Protein AF-X1MFZ1-F1 (afdb_monomer_lite)

pLDDT: mean 83.68, std 13.9, range [37.44, 98.0]

Secondary structure (DSSP, 8-state):
-HHHHHHHHHHHHHHS--SEEEE-SSS----TT-SBPPHHHHHHHS-SB-S-GGGGG---SHHHHHHHHHTT--HHHHHHHHHHHHHTT-TTTTGGG--SHHHHHHHHHH-HHHHHHHHHHHHHHHHHHHHHHHHHHHH-TT-EEEEEEE-TTTGGGGT--HHHHHTT-SEEEEE---TTSSS-SS-HHHHHHHHT--

Organism: NCBI:txid412755

Radius of gyration: 18.79 Å; chains: 1; bounding box: 54×30×44 Å

Sequence (198 aa):
VRDLYSGMVEDLLRNYDLDGIFLGLLDHCVQFGFRTLTDEMVELAKKKELDHPEMGLTCFCQHCVQLAKKKGIDIEIIKKGLQRAISQRLIPEKVEKLTTAGDAMQFLLRVSEYFQWLTFKAQCCSDVHHEIYELAKSIKPDIQVALDIHGPDDSWKFGSDFHSLSQFSDWVKPMFYSGTYPAPPSSPEEVYEETKKS

Structure (mmCIF, N/CA/C/O backbone):
data_AF-X1MFZ1-F1
#
_entry.id   AF-X1MFZ1-F1
#
loop_
_atom_site.group_PDB
_atom_site.id
_atom_site.type_symbol
_atom_site.label_atom_id
_atom_site.label_alt_id
_atom_site.label_comp_id
_atom_site.label_asym_id
_atom_site.label_entity_id
_atom_site.label_seq_id
_atom_site.pdbx_PDB_ins_code
_atom_site.Cartn_x
_atom_site.Cartn_y
_atom_site.Cartn_z
_atom_site.occupancy
_atom_site.B_iso_or_equiv
_atom_site.auth_seq_id
_atom_site.auth_comp_id
_atom_site.auth_asym_id
_atom_site.auth_atom_id
_atom_site.pdbx_PDB_model_num
ATOM 1 N N . VAL A 1 1 ? -2.483 13.685 6.723 1.00 71.31 1 VAL A N 1
ATOM 2 C CA . VAL A 1 1 ? -3.306 12.544 6.244 1.00 71.31 1 VAL A CA 1
ATOM 3 C C . VAL A 1 1 ? -3.458 11.499 7.336 1.00 71.31 1 VAL A C 1
ATOM 5 O O . VAL A 1 1 ? -4.580 11.257 7.733 1.00 71.31 1 VAL A O 1
ATOM 8 N N . ARG A 1 2 ? -2.372 10.946 7.887 1.00 77.81 2 ARG A N 1
ATOM 9 C CA . ARG A 1 2 ? -2.440 10.012 9.024 1.00 77.81 2 ARG A CA 1
ATOM 10 C C . ARG A 1 2 ? -3.207 10.573 10.231 1.00 77.81 2 ARG A C 1
ATOM 12 O O . ARG A 1 2 ? -4.204 9.989 10.621 1.00 77.81 2 ARG A O 1
ATOM 19 N N . ASP A 1 3 ? -2.850 11.775 10.688 1.00 86.31 3 ASP A N 1
ATOM 20 C CA . ASP A 1 3 ? -3.566 12.443 11.791 1.00 86.31 3 ASP A CA 1
ATOM 21 C C . ASP A 1 3 ? -5.039 12.737 11.471 1.00 86.31 3 ASP A C 1
ATOM 23 O O . ASP A 1 3 ? -5.869 12.775 12.371 1.00 86.31 3 ASP A O 1
ATOM 27 N N . LEU A 1 4 ? -5.376 12.916 10.186 1.00 87.25 4 LEU A N 1
ATOM 28 C CA . LEU A 1 4 ? -6.763 13.089 9.755 1.00 87.25 4 LEU A CA 1
ATOM 29 C C . LEU A 1 4 ? -7.543 11.783 9.948 1.00 87.25 4 LEU A C 1
ATOM 31 O O . LEU A 1 4 ? -8.598 11.812 10.565 1.00 87.25 4 LEU A O 1
ATOM 35 N N . TYR A 1 5 ? -7.014 10.651 9.473 1.00 88.44 5 TYR A N 1
ATOM 36 C CA . TYR A 1 5 ? -7.656 9.347 9.665 1.00 88.44 5 TYR A CA 1
ATOM 37 C C . TYR A 1 5 ? -7.787 8.992 11.146 1.00 88.44 5 TYR A C 1
ATOM 39 O O . TYR A 1 5 ? -8.875 8.640 11.589 1.00 88.44 5 TYR A O 1
ATOM 47 N N . SER A 1 6 ? -6.710 9.136 11.922 1.00 91.94 6 SER A N 1
ATOM 48 C CA . SER A 1 6 ? -6.738 8.846 13.357 1.00 91.94 6 SER A CA 1
ATOM 49 C C . SER A 1 6 ? -7.705 9.764 14.106 1.00 91.94 6 SER A C 1
ATOM 51 O O . SER A 1 6 ? -8.501 9.274 14.897 1.00 91.94 6 SER A O 1
ATOM 53 N N . GLY A 1 7 ? -7.700 11.069 13.815 1.00 95.19 7 GLY A N 1
ATOM 54 C CA . GLY A 1 7 ? -8.625 12.021 14.431 1.00 95.19 7 GLY A CA 1
ATOM 55 C C . GLY A 1 7 ? -10.088 11.759 14.068 1.00 95.19 7 GLY A C 1
ATOM 56 O O . GLY A 1 7 ? -10.946 11.827 14.939 1.00 95.19 7 GLY A O 1
ATOM 57 N N . MET A 1 8 ? -10.378 11.404 12.810 1.00 94.38 8 MET A N 1
ATOM 58 C CA . MET A 1 8 ? -11.729 11.020 12.382 1.00 94.38 8 MET A CA 1
ATOM 59 C C . MET A 1 8 ? -12.209 9.751 13.087 1.00 94.38 8 MET A C 1
ATOM 61 O O . MET A 1 8 ? -13.334 9.712 13.572 1.00 94.38 8 MET A O 1
ATOM 65 N N . VAL A 1 9 ? -11.366 8.718 13.155 1.00 95.38 9 VAL A N 1
ATOM 66 C CA . VAL A 1 9 ? -11.701 7.464 13.845 1.00 95.38 9 VAL A CA 1
ATOM 67 C C . VAL A 1 9 ? -11.924 7.716 15.332 1.00 95.38 9 VAL A C 1
ATOM 69 O O . VAL A 1 9 ? -12.909 7.240 15.888 1.00 95.38 9 VAL A O 1
ATOM 72 N N . GLU A 1 10 ? -11.058 8.500 15.973 1.00 96.88 10 GLU A N 1
ATOM 73 C CA . GLU A 1 10 ? -11.219 8.853 17.381 1.00 96.88 10 GLU A CA 1
ATOM 74 C C . GLU A 1 10 ? -12.524 9.616 17.639 1.00 96.88 10 GLU A C 1
ATOM 76 O O . GLU A 1 10 ? -13.265 9.257 18.554 1.00 96.88 10 GLU A O 1
ATOM 81 N N . ASP A 1 11 ? -12.831 10.628 16.827 1.00 97.31 11 ASP A N 1
ATOM 82 C CA . ASP A 1 11 ? -14.062 11.409 16.957 1.00 97.31 11 ASP A CA 1
ATOM 83 C C . ASP A 1 11 ? -15.313 10.535 16.790 1.00 97.31 11 ASP A C 1
ATOM 85 O O . ASP A 1 11 ? -16.206 10.559 17.640 1.00 97.31 11 ASP A O 1
ATOM 89 N N . LEU A 1 12 ? -15.343 9.697 15.747 1.00 96.69 12 LEU A N 1
ATOM 90 C CA . LEU A 1 12 ? -16.457 8.786 15.480 1.00 96.69 12 LEU A CA 1
ATOM 91 C C . LEU A 1 12 ? -16.690 7.820 16.645 1.00 96.69 12 LEU A C 1
ATOM 93 O O . LEU A 1 12 ? -17.819 7.670 17.105 1.00 96.69 12 LEU A O 1
ATOM 97 N N . LEU A 1 13 ? -15.630 7.192 17.154 1.00 97.12 13 LEU A N 1
ATOM 98 C CA . LEU A 1 13 ? -15.748 6.171 18.197 1.00 97.12 13 LEU A CA 1
ATOM 99 C C . LEU A 1 13 ? -16.061 6.736 19.583 1.00 97.12 13 LEU A C 1
ATOM 101 O O . LEU A 1 13 ? -16.620 6.022 20.415 1.00 97.12 13 LEU A O 1
ATOM 105 N N . ARG A 1 14 ? -15.691 7.989 19.863 1.00 97.06 14 ARG A N 1
ATOM 106 C CA . ARG A 1 14 ? -15.967 8.627 21.160 1.00 97.06 14 ARG A CA 1
ATOM 107 C C . ARG A 1 14 ? -17.340 9.277 21.230 1.00 97.06 14 ARG A C 1
ATOM 109 O O . ARG A 1 14 ? -17.905 9.348 22.318 1.00 97.06 14 ARG A O 1
ATOM 116 N N . ASN A 1 15 ? -17.843 9.776 20.103 1.00 97.88 15 ASN A N 1
ATOM 117 C CA . ASN A 1 15 ? -19.037 10.620 20.081 1.00 97.88 15 ASN A CA 1
ATOM 118 C C . ASN A 1 15 ? -20.279 9.927 19.507 1.00 97.88 15 ASN A C 1
ATOM 120 O O . ASN A 1 15 ? -21.379 10.458 19.658 1.00 97.88 15 ASN A O 1
ATOM 124 N N . TYR A 1 16 ? -20.133 8.753 18.888 1.00 97.50 16 TYR A N 1
ATOM 125 C CA . TYR A 1 16 ? -21.239 8.013 18.283 1.00 97.50 16 TYR A CA 1
ATOM 126 C C . TYR A 1 16 ? -21.262 6.561 18.762 1.00 97.50 16 TYR A C 1
ATOM 128 O O . TYR A 1 16 ? -20.223 5.936 18.973 1.00 97.50 16 TYR A O 1
ATOM 136 N N . ASP A 1 17 ? -22.467 6.009 18.912 1.00 96.31 17 ASP A N 1
ATOM 137 C CA . ASP A 1 17 ? -22.642 4.594 19.226 1.00 96.31 17 ASP A CA 1
ATOM 138 C C . ASP A 1 17 ? -22.632 3.773 17.934 1.00 96.31 17 ASP A C 1
ATOM 140 O O . ASP A 1 17 ? -23.621 3.709 17.205 1.00 96.31 17 ASP A O 1
ATOM 144 N N . LEU A 1 18 ? -21.460 3.226 17.616 1.00 96.50 18 LEU A N 1
ATOM 145 C CA . LEU A 1 18 ? -21.208 2.419 16.427 1.00 96.50 18 LEU A CA 1
ATOM 146 C C . LEU A 1 18 ? -20.841 0.989 16.828 1.00 96.50 18 LEU A C 1
ATOM 148 O O . LEU A 1 18 ? -20.120 0.783 17.811 1.00 96.50 18 LEU A O 1
ATOM 152 N N . ASP A 1 19 ? -21.269 0.019 16.023 1.00 96.44 19 ASP A N 1
ATOM 153 C CA . ASP A 1 19 ? -20.855 -1.386 16.143 1.00 96.44 19 ASP A CA 1
ATOM 154 C C . ASP A 1 19 ? -19.516 -1.659 15.443 1.00 96.44 19 ASP A C 1
ATOM 156 O O . ASP A 1 19 ? -18.794 -2.596 15.792 1.00 96.44 19 ASP A O 1
ATOM 160 N N . GLY A 1 20 ? -19.153 -0.824 14.467 1.00 95.62 20 GLY A N 1
ATOM 161 C CA . GLY A 1 20 ? -17.910 -0.977 13.733 1.00 95.62 20 GLY A CA 1
ATOM 162 C C . GLY A 1 20 ? -17.508 0.220 12.883 1.00 95.62 20 GLY A C 1
ATOM 163 O O . GLY A 1 20 ? -18.308 1.114 12.608 1.00 95.62 20 GLY A O 1
ATOM 164 N N . ILE A 1 21 ? -16.256 0.195 12.436 1.00 95.19 21 ILE A N 1
ATOM 165 C CA . ILE A 1 21 ? -15.714 1.061 11.391 1.00 95.19 21 ILE A CA 1
ATOM 166 C C . ILE A 1 21 ? -15.377 0.220 10.161 1.00 95.19 21 ILE A C 1
ATOM 168 O O . ILE A 1 21 ? -14.793 -0.858 10.266 1.00 95.19 21 ILE A O 1
ATOM 172 N N . PHE A 1 22 ? -15.742 0.732 8.988 1.00 93.62 22 PHE A N 1
ATOM 173 C CA . PHE A 1 22 ? -15.406 0.133 7.702 1.00 93.62 22 PHE A CA 1
ATOM 174 C C . PHE A 1 22 ? -14.524 1.103 6.918 1.00 93.62 22 PHE A C 1
ATOM 176 O O . PHE A 1 22 ? -14.972 2.172 6.498 1.00 93.62 22 PHE A O 1
ATOM 183 N N . LEU A 1 23 ? -13.257 0.745 6.751 1.00 90.06 23 LEU A N 1
ATOM 184 C CA . LEU A 1 23 ? -12.284 1.521 6.000 1.00 90.06 23 LEU A CA 1
ATOM 185 C C . LEU A 1 23 ? -12.416 1.157 4.520 1.00 90.06 23 LEU A C 1
ATOM 187 O O . LEU A 1 23 ? -11.915 0.135 4.057 1.00 90.06 23 LEU A O 1
ATOM 191 N N . GLY A 1 24 ? -13.131 1.998 3.781 1.00 82.31 24 GLY A N 1
ATOM 192 C CA . GLY A 1 24 ? -13.171 1.917 2.327 1.00 82.31 24 GLY A CA 1
ATOM 193 C C . GLY A 1 24 ? -11.942 2.585 1.719 1.00 82.31 24 GLY A C 1
ATOM 194 O O . GLY A 1 24 ? -11.593 3.701 2.107 1.00 82.31 24 GLY A O 1
ATOM 195 N N . LEU A 1 25 ? -11.340 1.936 0.721 1.00 70.19 25 LEU A N 1
ATOM 196 C CA . LEU A 1 25 ? -10.405 2.559 -0.222 1.00 70.19 25 LEU A CA 1
ATOM 197 C C . LEU A 1 25 ? -9.051 3.013 0.360 1.00 70.19 25 LEU A C 1
ATOM 199 O O . LEU A 1 25 ? -8.388 3.872 -0.225 1.00 70.19 25 LEU A O 1
ATOM 203 N N . LEU A 1 26 ? -8.598 2.443 1.483 1.00 72.75 26 LEU A N 1
ATOM 204 C CA . LEU A 1 26 ? -7.274 2.762 2.043 1.00 72.75 26 LEU A CA 1
ATOM 205 C C . LEU A 1 26 ? -6.132 2.336 1.098 1.00 72.75 26 LEU A C 1
ATOM 207 O O . LEU A 1 26 ? -5.087 2.990 1.044 1.00 72.75 26 LEU A O 1
ATOM 211 N N . ASP A 1 27 ? -6.348 1.260 0.343 1.00 64.75 27 ASP A N 1
ATOM 212 C CA . ASP A 1 27 ? -5.440 0.705 -0.659 1.00 64.75 27 ASP A CA 1
ATOM 213 C C . ASP A 1 27 ? -5.840 1.042 -2.102 1.00 64.75 27 ASP A C 1
ATOM 215 O O . ASP A 1 27 ? -5.153 0.611 -3.028 1.00 64.75 27 ASP A O 1
ATOM 219 N N . HIS A 1 28 ? -6.886 1.857 -2.307 1.00 67.00 28 HIS A N 1
ATOM 220 C CA . HIS A 1 28 ? -7.371 2.232 -3.636 1.00 67.00 28 HIS A CA 1
ATOM 221 C C . HIS A 1 28 ? -6.469 3.296 -4.269 1.00 67.00 28 HIS A C 1
ATOM 223 O O . HIS A 1 28 ? -6.786 4.479 -4.419 1.00 67.00 28 HIS A O 1
ATOM 229 N N . CYS A 1 29 ? -5.258 2.859 -4.575 1.00 63.47 29 CYS A N 1
ATOM 230 C CA . CYS A 1 29 ? -4.256 3.606 -5.294 1.00 63.47 29 CYS A CA 1
ATOM 231 C C . CYS A 1 29 ? -4.342 3.275 -6.784 1.00 63.47 29 CYS A C 1
ATOM 233 O O . CYS A 1 29 ? -4.816 2.218 -7.192 1.00 63.47 29 CYS A O 1
ATOM 235 N N . VAL A 1 30 ? -3.801 4.167 -7.612 1.00 65.62 30 VAL A N 1
ATOM 236 C CA . VAL A 1 30 ? -3.477 3.833 -9.003 1.00 65.62 30 VAL A CA 1
ATOM 237 C C . VAL A 1 30 ? -2.635 2.552 -9.014 1.00 65.62 30 VAL A C 1
ATOM 239 O O . VAL A 1 30 ? -1.671 2.463 -8.250 1.00 65.62 30 VAL A O 1
ATOM 242 N N . GLN A 1 31 ? -2.948 1.611 -9.911 1.00 73.38 31 GLN A N 1
ATOM 243 C CA . GLN A 1 31 ? -2.070 0.476 -10.201 1.00 73.38 31 GLN A CA 1
ATOM 244 C C . GLN A 1 31 ? -0.651 0.986 -10.483 1.00 73.38 31 GLN A C 1
ATOM 246 O O . GLN A 1 31 ? -0.393 1.731 -11.432 1.00 73.38 31 GLN A O 1
ATOM 251 N N . PHE A 1 32 ? 0.289 0.661 -9.606 1.00 74.44 32 PHE A N 1
ATOM 252 C CA . PHE A 1 32 ? 1.522 1.424 -9.542 1.00 74.44 32 PHE A CA 1
ATOM 253 C C . PHE A 1 32 ? 2.464 1.090 -10.695 1.00 74.44 32 PHE A C 1
ATOM 255 O O . PHE A 1 32 ? 2.942 -0.032 -10.831 1.00 74.44 32 PHE A O 1
ATOM 262 N N . GLY A 1 33 ? 2.788 2.093 -11.510 1.00 77.00 33 GLY A N 1
ATOM 263 C CA . GLY A 1 33 ? 3.553 1.877 -12.735 1.00 77.00 33 GLY A CA 1
ATOM 264 C C . GLY A 1 33 ? 2.707 1.349 -13.894 1.00 77.00 33 GLY A C 1
ATOM 265 O O . GLY A 1 33 ? 3.281 0.944 -14.898 1.00 77.00 33 GLY A O 1
ATOM 266 N N . PHE A 1 34 ? 1.378 1.376 -13.780 1.00 83.88 34 PHE A N 1
ATOM 267 C CA . PHE A 1 34 ? 0.458 1.218 -14.901 1.00 83.88 34 PHE A CA 1
ATOM 268 C C . PHE A 1 34 ? 0.059 2.602 -15.423 1.00 83.88 34 PHE A C 1
ATOM 270 O O . PHE A 1 34 ? 0.013 3.587 -14.682 1.00 83.88 34 PHE A O 1
ATOM 277 N N . ARG A 1 35 ? -0.203 2.681 -16.725 1.00 86.12 35 ARG A N 1
ATOM 278 C CA . ARG A 1 35 ? -0.798 3.843 -17.389 1.00 86.12 35 ARG A CA 1
ATOM 279 C C . ARG A 1 35 ? -2.308 3.710 -17.451 1.00 86.12 35 ARG A C 1
ATOM 281 O O . ARG A 1 35 ? -3.005 4.696 -17.233 1.00 86.12 35 ARG A O 1
ATOM 288 N N . THR A 1 36 ? -2.785 2.513 -17.747 1.00 83.81 36 THR A N 1
ATOM 289 C CA . THR A 1 36 ? -4.199 2.173 -17.848 1.00 83.81 36 THR A CA 1
ATOM 290 C C . THR A 1 36 ? -4.838 2.203 -16.464 1.00 83.81 36 THR A C 1
ATOM 292 O O . THR A 1 36 ? -4.277 1.684 -15.499 1.00 83.81 36 THR A O 1
ATOM 295 N N . LEU A 1 37 ? -6.000 2.841 -16.367 1.00 79.06 37 LEU A N 1
ATOM 296 C CA . LEU A 1 37 ? -6.781 2.939 -15.138 1.00 79.06 37 LEU A CA 1
ATOM 297 C C . LEU A 1 37 ? -7.798 1.794 -15.040 1.00 79.06 37 LEU A C 1
ATOM 299 O O . LEU A 1 37 ? -8.258 1.279 -16.058 1.00 79.06 37 LEU A O 1
ATOM 303 N N . THR A 1 38 ? -8.163 1.413 -13.813 1.00 76.81 38 THR A N 1
ATOM 304 C CA . THR A 1 38 ? -9.292 0.499 -13.569 1.00 76.81 38 THR A CA 1
ATOM 305 C C . THR A 1 38 ? -10.611 1.182 -13.928 1.00 76.81 38 THR A C 1
ATOM 307 O O . THR A 1 38 ? -10.691 2.409 -13.886 1.00 76.81 38 THR A O 1
ATOM 310 N N . ASP A 1 39 ? -11.658 0.413 -14.238 1.00 77.38 39 ASP A N 1
ATOM 311 C CA . ASP A 1 39 ? -12.960 0.960 -14.655 1.00 77.38 39 ASP A CA 1
ATOM 312 C C . ASP A 1 39 ? -13.525 1.986 -13.658 1.00 77.38 39 ASP A C 1
ATOM 314 O O . ASP A 1 39 ? -13.970 3.059 -14.062 1.00 77.38 39 ASP A O 1
ATOM 318 N N . GLU A 1 40 ? -13.400 1.719 -12.357 1.00 74.44 40 GLU A N 1
ATOM 319 C CA . GLU A 1 40 ? -13.798 2.650 -11.294 1.00 74.44 40 GLU A CA 1
ATOM 320 C C . GLU A 1 40 ? -13.032 3.981 -11.369 1.00 74.44 40 GLU A C 1
ATOM 322 O O . GLU A 1 40 ? -13.605 5.070 -11.284 1.00 74.44 40 GLU A O 1
ATOM 327 N N . MET A 1 41 ? -11.717 3.917 -11.586 1.00 76.75 41 MET A N 1
ATOM 328 C CA . MET A 1 41 ? -10.900 5.117 -11.745 1.00 76.75 41 MET A CA 1
ATOM 329 C C . MET A 1 41 ? -11.211 5.845 -13.054 1.00 76.75 41 MET A C 1
ATOM 331 O O . MET A 1 41 ? -11.139 7.074 -13.088 1.00 76.75 41 MET A O 1
ATOM 335 N N . VAL A 1 42 ? -11.578 5.123 -14.117 1.00 80.81 42 VAL A N 1
ATOM 336 C CA . VAL A 1 42 ? -12.039 5.722 -15.377 1.00 80.81 42 VAL A CA 1
ATOM 337 C C . VAL A 1 42 ? -13.343 6.480 -15.169 1.00 80.81 42 VAL A C 1
ATOM 339 O O . VAL A 1 42 ? -13.467 7.602 -15.666 1.00 80.81 42 VAL A O 1
ATOM 342 N N . GLU A 1 43 ? -14.293 5.914 -14.428 1.00 80.75 43 GLU A N 1
ATOM 343 C CA . GLU A 1 43 ? -15.563 6.566 -14.105 1.00 80.75 43 GLU A CA 1
ATOM 344 C C . GLU A 1 43 ? -15.336 7.863 -13.317 1.00 80.75 43 GLU A C 1
ATOM 346 O O . GLU A 1 43 ? -15.869 8.918 -13.678 1.00 80.75 43 GLU A O 1
ATOM 351 N N . LEU A 1 44 ? -14.464 7.815 -12.305 1.00 78.75 44 LEU A N 1
ATOM 352 C CA . LEU A 1 44 ? -14.145 8.967 -11.465 1.00 78.75 44 LEU A CA 1
ATOM 353 C C . LEU A 1 44 ? -13.354 10.050 -12.218 1.00 78.75 44 LEU A C 1
ATOM 355 O O . LEU A 1 44 ? -13.701 11.233 -12.175 1.00 78.7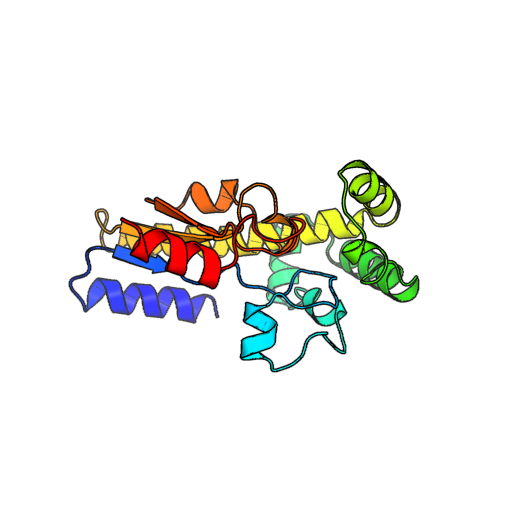5 44 LEU A O 1
ATOM 359 N N . ALA A 1 45 ? -12.275 9.665 -12.903 1.00 80.81 45 ALA A N 1
ATOM 360 C CA . ALA A 1 45 ? -11.347 10.596 -13.547 1.00 80.81 45 ALA A CA 1
ATOM 361 C C . ALA A 1 45 ? -11.791 11.023 -14.954 1.00 80.81 45 ALA A C 1
ATOM 363 O O . ALA A 1 45 ? -11.221 11.962 -15.516 1.00 80.81 45 ALA A O 1
ATOM 364 N N . LYS A 1 46 ? -12.776 10.332 -15.543 1.00 85.75 46 LYS A N 1
ATOM 365 C CA . LYS A 1 46 ? -13.218 10.489 -16.942 1.00 85.75 46 LYS A CA 1
ATOM 366 C C . LYS A 1 46 ? -12.064 10.376 -17.944 1.00 85.75 46 LYS A C 1
ATOM 368 O O . LYS A 1 46 ? -12.062 11.027 -18.990 1.00 85.75 46 LYS A O 1
ATOM 373 N N . LYS A 1 47 ? -11.068 9.551 -17.615 1.00 85.06 47 LYS A N 1
ATOM 374 C CA . LYS A 1 47 ? -9.865 9.279 -18.410 1.00 85.06 47 LYS A CA 1
ATOM 375 C C . LYS A 1 47 ? -9.539 7.794 -18.329 1.00 85.06 47 LYS A C 1
ATOM 377 O O . LYS A 1 47 ? -9.643 7.219 -17.258 1.00 85.06 47 LYS A O 1
ATOM 382 N N . LYS A 1 48 ? -9.122 7.190 -19.445 1.00 84.31 48 LYS A N 1
ATOM 383 C CA . LYS A 1 48 ? -8.712 5.772 -19.500 1.00 84.31 48 LYS A CA 1
ATOM 384 C C . LYS A 1 48 ? -7.251 5.540 -19.123 1.00 84.31 48 LYS A C 1
ATOM 386 O O . LYS A 1 48 ? -6.886 4.453 -18.692 1.00 84.31 48 LYS A O 1
ATOM 391 N N . GLU A 1 49 ? -6.428 6.566 -19.297 1.00 85.00 49 GLU A N 1
ATOM 392 C CA . GLU A 1 49 ? -4.984 6.499 -19.132 1.00 85.00 49 GLU A CA 1
ATOM 393 C C . GLU A 1 49 ? -4.481 7.706 -18.334 1.00 85.00 49 GLU A C 1
ATOM 395 O O . GLU A 1 49 ? -5.042 8.805 -18.421 1.00 85.00 49 GLU A O 1
ATOM 400 N N . LEU A 1 50 ? -3.410 7.501 -17.569 1.00 79.25 50 LEU A N 1
ATOM 401 C CA . LEU A 1 50 ? -2.660 8.567 -16.918 1.00 79.25 50 LEU A CA 1
ATOM 402 C C . LEU A 1 50 ? -1.623 9.163 -17.865 1.00 79.25 50 LEU A C 1
ATOM 404 O O . LEU A 1 50 ? -0.782 8.454 -18.409 1.00 79.25 50 LEU A O 1
ATOM 408 N N . ASP A 1 51 ? -1.616 10.490 -17.966 1.00 79.94 51 ASP A N 1
ATOM 409 C CA . ASP A 1 51 ? -0.616 11.230 -18.744 1.00 79.94 51 ASP A CA 1
ATOM 410 C C . ASP A 1 51 ? 0.807 11.063 -18.156 1.00 79.94 51 ASP A C 1
ATOM 412 O O . ASP A 1 51 ? 1.797 11.078 -18.885 1.00 79.94 51 ASP A O 1
ATOM 416 N N . HIS A 1 52 ? 0.890 10.851 -16.835 1.00 78.12 52 HIS A N 1
ATOM 417 C CA . HIS A 1 52 ? 2.124 10.705 -16.053 1.00 78.12 52 HIS A CA 1
ATOM 418 C C . HIS A 1 52 ? 2.049 9.483 -15.115 1.00 78.12 52 HIS A C 1
ATOM 420 O O . HIS A 1 52 ? 1.882 9.642 -13.901 1.00 78.12 52 HIS A O 1
ATOM 426 N N . PRO A 1 53 ? 2.117 8.247 -15.642 1.00 73.44 53 PRO A N 1
ATOM 427 C CA . PRO A 1 53 ? 1.989 7.009 -14.857 1.00 73.44 53 PRO A CA 1
ATOM 428 C C . PRO A 1 53 ? 3.059 6.856 -13.763 1.00 73.44 53 PRO A C 1
ATOM 430 O O .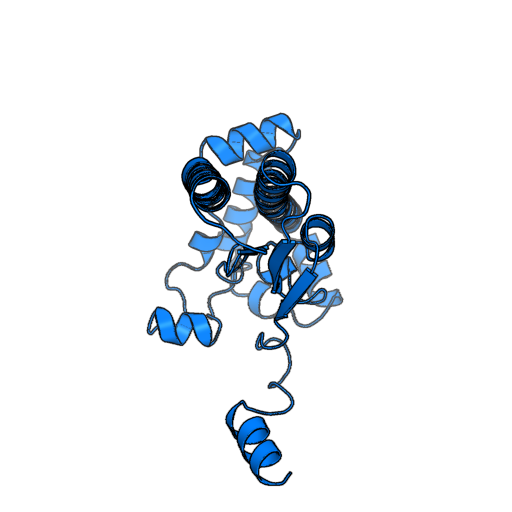 PRO A 1 53 ? 2.844 6.210 -12.736 1.00 73.44 53 PRO A O 1
ATOM 433 N N . GLU A 1 54 ? 4.209 7.502 -13.936 1.00 73.06 54 GLU A N 1
ATOM 434 C CA . GLU A 1 54 ? 5.275 7.590 -12.943 1.00 73.06 54 GLU A CA 1
ATOM 435 C C . GLU A 1 54 ? 4.888 8.385 -11.688 1.00 73.06 54 GLU A C 1
ATOM 437 O O . GLU A 1 54 ? 5.519 8.211 -10.645 1.00 73.06 54 GLU A O 1
ATOM 442 N N . MET A 1 55 ? 3.836 9.214 -11.733 1.00 64.12 55 MET A N 1
ATOM 443 C CA . MET A 1 55 ? 3.335 9.944 -10.558 1.00 64.12 55 MET A CA 1
ATOM 444 C C . MET A 1 55 ? 2.822 9.003 -9.463 1.00 64.12 55 MET A C 1
ATOM 446 O O . MET A 1 55 ? 2.848 9.362 -8.286 1.00 64.12 55 MET A O 1
ATOM 450 N N . GLY A 1 56 ? 2.422 7.775 -9.809 1.00 64.88 56 GLY A N 1
ATOM 451 C CA . GLY A 1 56 ? 2.113 6.740 -8.819 1.00 64.88 56 GLY A CA 1
ATOM 452 C C . GLY A 1 56 ? 3.335 6.329 -7.983 1.00 64.88 56 GLY A C 1
ATOM 453 O O . GLY A 1 56 ? 3.197 5.840 -6.866 1.00 64.88 56 GLY A O 1
ATOM 454 N N . LEU A 1 57 ? 4.552 6.596 -8.460 1.00 71.25 57 LEU A N 1
ATOM 455 C CA . LEU A 1 57 ? 5.797 6.200 -7.800 1.00 71.25 57 LEU A CA 1
ATOM 456 C C . LEU A 1 57 ? 6.281 7.212 -6.739 1.00 71.25 57 LEU A C 1
ATOM 458 O O . LEU A 1 57 ? 7.416 7.142 -6.279 1.00 71.25 57 LEU A O 1
ATOM 462 N N . THR A 1 58 ? 5.446 8.169 -6.322 1.00 63.50 58 THR A N 1
ATOM 463 C CA . THR A 1 58 ? 5.856 9.413 -5.633 1.00 63.50 58 THR A CA 1
ATOM 464 C C . THR A 1 58 ? 6.004 9.357 -4.102 1.00 63.50 58 THR A C 1
ATOM 466 O O . THR A 1 58 ? 6.118 10.410 -3.472 1.00 63.50 58 THR A O 1
ATOM 469 N N . CYS A 1 59 ? 6.090 8.185 -3.451 1.00 70.56 59 CYS A N 1
ATOM 470 C CA . CYS A 1 59 ? 6.376 8.111 -1.994 1.00 70.56 59 CYS A CA 1
ATOM 471 C C . CYS A 1 59 ? 7.855 8.389 -1.677 1.00 70.56 59 CYS A C 1
ATOM 473 O O . CYS A 1 59 ? 8.580 7.555 -1.144 1.00 70.56 59 CYS A O 1
ATOM 475 N N . PHE A 1 60 ? 8.292 9.602 -1.995 1.00 81.75 60 PHE A N 1
ATOM 476 C CA . PHE A 1 60 ? 9.606 10.155 -1.684 1.00 81.75 60 PHE A CA 1
ATOM 477 C C . PHE A 1 60 ? 9.481 11.477 -0.916 1.00 81.75 60 PHE A C 1
ATOM 479 O O . PHE A 1 60 ? 10.398 12.296 -0.918 1.00 81.7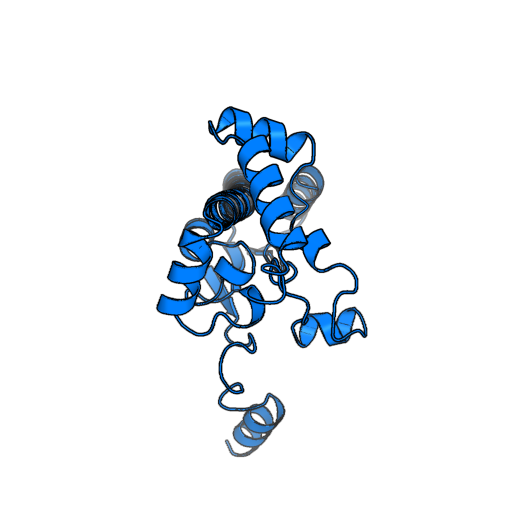5 60 PHE A O 1
ATOM 486 N N . CYS A 1 61 ? 8.337 11.711 -0.260 1.00 83.19 61 CYS A N 1
ATOM 487 C CA . CYS A 1 61 ? 8.197 12.834 0.659 1.00 83.19 61 CYS A CA 1
ATOM 488 C C . CYS A 1 61 ? 9.125 12.649 1.872 1.00 83.19 61 CYS A C 1
ATOM 490 O O . CYS A 1 61 ? 9.571 11.538 2.172 1.00 83.19 61 CYS A O 1
ATOM 492 N N . GLN A 1 62 ? 9.389 13.732 2.606 1.00 86.38 62 GLN A N 1
ATOM 493 C CA . GLN A 1 62 ? 10.298 13.713 3.757 1.00 86.38 62 GLN A CA 1
ATOM 494 C C . GLN A 1 62 ? 9.925 12.640 4.794 1.00 86.38 62 GLN A C 1
ATOM 496 O O . GLN A 1 62 ? 10.811 11.993 5.348 1.00 86.38 62 GLN A O 1
ATOM 501 N N . HIS A 1 63 ? 8.627 12.399 4.998 1.00 84.12 63 HIS A N 1
ATOM 502 C CA . HIS A 1 63 ? 8.140 11.332 5.868 1.00 84.12 63 HIS A CA 1
ATOM 503 C C . HIS A 1 63 ? 8.519 9.933 5.348 1.00 84.12 63 HIS A C 1
ATOM 505 O O . HIS A 1 63 ? 9.136 9.168 6.087 1.00 84.12 63 HIS A O 1
ATOM 511 N N . CYS A 1 64 ? 8.223 9.608 4.077 1.00 84.56 64 CYS A N 1
ATOM 512 C CA . CYS A 1 64 ? 8.606 8.322 3.469 1.00 84.56 64 CYS A CA 1
ATOM 513 C C . CYS A 1 64 ? 10.133 8.106 3.565 1.00 84.56 64 CYS A C 1
ATOM 515 O O . CYS A 1 64 ? 10.583 7.026 3.933 1.00 84.56 64 CYS A O 1
ATOM 517 N N . VAL A 1 65 ? 10.939 9.145 3.315 1.00 89.31 65 VAL A N 1
ATOM 518 C CA . VAL A 1 65 ? 12.412 9.082 3.401 1.00 89.31 65 VAL A CA 1
ATOM 519 C C . VAL A 1 65 ? 12.896 8.791 4.826 1.00 89.31 65 VAL A C 1
ATOM 521 O O . VAL A 1 65 ? 13.771 7.949 5.026 1.00 89.31 65 VAL A O 1
ATOM 524 N N . GLN A 1 66 ? 12.331 9.462 5.832 1.00 90.56 66 GLN A N 1
ATOM 525 C CA . GLN A 1 66 ? 12.679 9.222 7.237 1.00 90.56 66 GLN A CA 1
ATOM 526 C C . GLN A 1 66 ? 12.272 7.819 7.694 1.00 90.56 66 GLN A C 1
ATOM 528 O O . GLN A 1 66 ? 13.050 7.148 8.375 1.00 9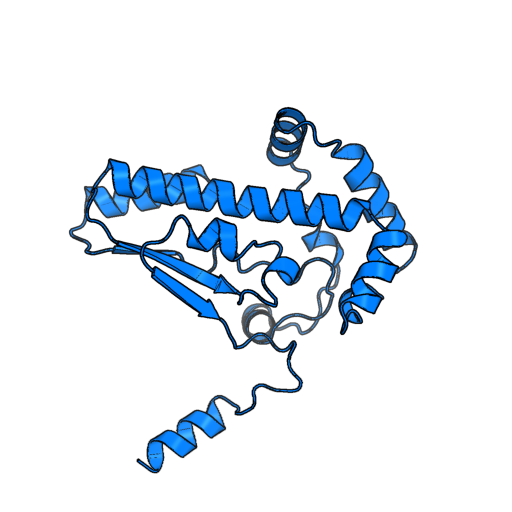0.56 66 GLN A O 1
ATOM 533 N N . LEU A 1 67 ? 11.086 7.361 7.289 1.00 88.94 67 LEU A N 1
ATOM 534 C CA . LEU A 1 67 ? 10.598 6.020 7.594 1.00 88.94 67 LEU A CA 1
ATOM 535 C C . LEU A 1 67 ? 11.478 4.945 6.946 1.00 88.94 67 LEU A C 1
ATOM 537 O O . LEU A 1 67 ? 11.900 4.016 7.632 1.00 88.94 67 LEU A O 1
ATOM 541 N N . ALA A 1 68 ? 11.820 5.105 5.665 1.00 90.25 68 ALA A N 1
ATOM 542 C CA . ALA A 1 68 ? 12.741 4.218 4.962 1.00 90.25 68 ALA A CA 1
ATOM 543 C C . ALA A 1 68 ? 14.096 4.145 5.681 1.00 90.25 68 ALA A C 1
ATOM 545 O O . ALA A 1 68 ? 14.567 3.053 5.996 1.00 90.25 68 ALA A O 1
ATOM 546 N N . LYS A 1 69 ? 14.667 5.298 6.065 1.00 91.62 69 LYS A N 1
ATOM 547 C CA . LYS A 1 69 ? 15.917 5.360 6.840 1.00 91.62 69 LYS A CA 1
ATOM 548 C C . LYS A 1 69 ? 15.812 4.609 8.170 1.00 91.62 69 LYS A C 1
ATOM 550 O O . LYS A 1 69 ? 16.727 3.867 8.517 1.00 91.62 69 LYS A O 1
ATOM 555 N N . LYS A 1 70 ? 14.705 4.770 8.907 1.00 92.50 70 LYS A N 1
ATOM 556 C CA . LYS A 1 70 ? 14.455 4.052 10.172 1.00 92.50 70 LYS A CA 1
ATOM 557 C C . LYS A 1 70 ? 14.385 2.535 9.966 1.00 92.50 70 LYS A C 1
ATOM 559 O O . LYS A 1 70 ? 14.839 1.794 10.830 1.00 92.50 70 LYS A O 1
ATOM 564 N N . LYS A 1 71 ? 13.850 2.084 8.829 1.00 89.75 71 LYS A N 1
ATOM 565 C CA . LYS A 1 71 ? 13.757 0.665 8.448 1.00 89.75 71 LYS A CA 1
ATOM 566 C C . LYS A 1 71 ? 15.028 0.131 7.759 1.00 89.75 71 LYS A C 1
ATOM 568 O O . LYS A 1 71 ? 15.036 -1.012 7.320 1.00 89.75 71 LYS A O 1
ATOM 573 N N . GLY A 1 72 ? 16.098 0.929 7.658 1.00 91.31 72 GLY A N 1
ATOM 574 C CA . GLY A 1 72 ? 17.347 0.524 7.001 1.00 91.31 72 GLY A CA 1
ATOM 575 C C . GLY A 1 72 ? 17.241 0.392 5.477 1.00 91.31 72 GLY A C 1
ATOM 576 O O . GLY A 1 72 ? 18.072 -0.268 4.860 1.00 91.31 72 GLY A O 1
ATOM 577 N N . ILE A 1 73 ? 16.224 1.002 4.869 1.00 91.06 73 ILE A N 1
ATOM 578 C CA . ILE A 1 73 ? 15.980 0.981 3.426 1.00 91.06 73 ILE A CA 1
ATOM 579 C C . ILE A 1 73 ? 16.706 2.166 2.781 1.00 91.06 73 ILE A C 1
ATOM 581 O O . ILE A 1 73 ? 16.478 3.323 3.149 1.00 91.06 73 ILE A O 1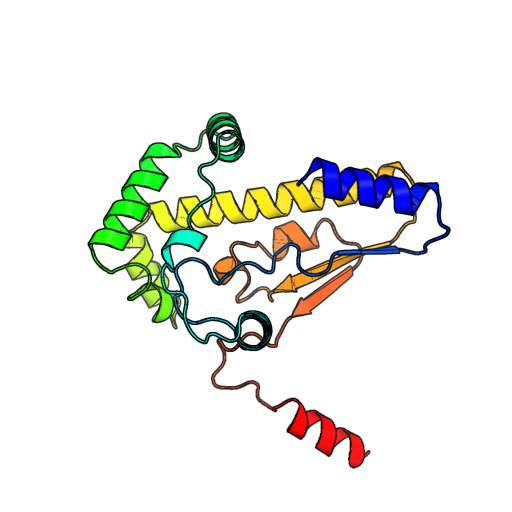
ATOM 585 N N . ASP A 1 74 ? 17.550 1.888 1.784 1.00 91.88 74 ASP A N 1
ATOM 586 C CA . ASP A 1 74 ? 18.200 2.925 0.979 1.00 91.88 74 ASP A CA 1
ATOM 587 C C . ASP A 1 74 ? 17.237 3.452 -0.093 1.00 91.88 74 ASP A C 1
ATOM 589 O O . ASP A 1 74 ? 17.149 2.963 -1.224 1.00 91.88 74 ASP A O 1
ATOM 593 N N . ILE A 1 75 ? 16.487 4.480 0.294 1.00 90.81 75 ILE A N 1
ATOM 594 C CA . ILE A 1 75 ? 15.480 5.098 -0.564 1.00 90.81 75 ILE A CA 1
ATOM 595 C C . ILE A 1 75 ? 16.088 5.789 -1.796 1.00 90.81 75 ILE A C 1
ATOM 597 O O . ILE A 1 75 ? 15.419 5.910 -2.823 1.00 90.81 75 ILE A O 1
ATOM 601 N N . GLU A 1 76 ? 17.351 6.218 -1.729 1.00 91.12 76 GLU A N 1
ATOM 602 C CA . GLU A 1 76 ? 18.023 6.886 -2.847 1.00 91.12 76 GLU A CA 1
ATOM 603 C C . GLU A 1 76 ? 18.416 5.888 -3.935 1.00 91.12 76 GLU A C 1
ATOM 605 O O . GLU A 1 76 ? 18.276 6.191 -5.124 1.00 91.12 76 GLU A O 1
ATOM 610 N N . ILE A 1 77 ? 18.846 4.678 -3.557 1.00 93.38 77 ILE A N 1
ATOM 611 C CA . ILE A 1 77 ? 19.035 3.574 -4.510 1.00 93.38 77 ILE A CA 1
ATOM 612 C C . ILE A 1 77 ? 17.709 3.249 -5.196 1.00 93.38 77 ILE A C 1
ATOM 614 O O . ILE A 1 77 ? 17.660 3.201 -6.428 1.00 93.38 77 ILE A O 1
ATOM 618 N N . ILE A 1 78 ? 16.628 3.115 -4.420 1.00 93.12 78 ILE A N 1
ATOM 619 C CA . ILE A 1 78 ? 15.294 2.831 -4.959 1.00 93.12 78 ILE A CA 1
ATOM 620 C C . ILE A 1 78 ? 14.885 3.890 -5.986 1.00 93.12 78 ILE A C 1
ATOM 622 O O . ILE A 1 78 ? 14.538 3.567 -7.123 1.00 93.12 78 ILE A O 1
ATOM 626 N N . LYS A 1 79 ? 14.987 5.168 -5.613 1.00 91.25 79 LYS A N 1
ATOM 627 C CA . LYS A 1 79 ? 14.639 6.300 -6.474 1.00 91.25 79 LYS A CA 1
ATOM 628 C C . LYS A 1 79 ? 15.414 6.280 -7.790 1.00 91.25 79 LYS A C 1
ATOM 630 O O . LYS A 1 79 ? 14.809 6.407 -8.854 1.00 91.25 79 LYS A O 1
ATOM 635 N N . LYS A 1 80 ? 16.735 6.080 -7.736 1.00 93.06 80 LYS A N 1
ATOM 636 C CA . LYS A 1 80 ? 17.585 5.992 -8.936 1.00 93.06 80 LYS A CA 1
ATOM 637 C C . LYS A 1 80 ? 17.196 4.809 -9.823 1.00 93.06 80 LYS A C 1
ATOM 639 O O . LYS A 1 80 ? 17.156 4.959 -11.043 1.00 93.06 80 LYS A O 1
ATOM 644 N N . GLY A 1 81 ? 16.888 3.657 -9.229 1.00 94.12 81 GLY A N 1
ATOM 645 C CA . GLY A 1 81 ? 16.444 2.467 -9.955 1.00 94.12 81 GLY A CA 1
ATOM 646 C C . GLY A 1 81 ? 15.122 2.675 -10.689 1.00 94.12 81 GLY A C 1
ATOM 647 O O . GLY A 1 81 ? 15.024 2.364 -11.877 1.00 94.12 81 GLY A O 1
ATOM 648 N N . LEU A 1 82 ? 14.133 3.284 -10.028 1.00 92.62 82 LEU A N 1
ATOM 649 C CA . LEU A 1 82 ? 12.852 3.625 -10.656 1.00 92.62 82 LEU A CA 1
ATOM 650 C C . LEU A 1 82 ? 13.026 4.648 -11.784 1.00 92.62 82 LEU A C 1
ATOM 652 O O . LEU A 1 82 ? 12.503 4.449 -12.877 1.00 92.62 82 LEU A O 1
ATOM 656 N N . GLN A 1 83 ? 13.814 5.705 -11.565 1.00 92.31 83 GLN A N 1
ATOM 657 C CA . GLN A 1 83 ? 14.114 6.708 -12.596 1.00 92.31 83 GLN A CA 1
ATOM 658 C C . GLN A 1 83 ? 14.802 6.094 -13.822 1.00 92.31 83 GLN A C 1
ATOM 660 O O . GLN A 1 83 ? 14.460 6.428 -14.957 1.00 92.31 83 GLN A O 1
ATOM 665 N N . ARG A 1 84 ? 15.741 5.165 -13.604 1.00 95.12 84 ARG A N 1
ATOM 666 C CA . ARG A 1 84 ? 16.381 4.383 -14.672 1.00 95.12 84 ARG A CA 1
ATOM 667 C C . ARG A 1 84 ? 15.360 3.537 -15.434 1.00 95.12 84 ARG A C 1
ATOM 669 O O . ARG A 1 84 ? 15.403 3.491 -16.657 1.00 95.12 84 ARG A O 1
ATOM 676 N N . ALA A 1 85 ? 14.446 2.873 -14.735 1.00 94.00 85 ALA A N 1
ATOM 677 C CA . ALA A 1 85 ? 13.429 2.040 -15.369 1.00 94.00 85 ALA A CA 1
ATOM 678 C C . ALA A 1 85 ? 12.442 2.860 -16.215 1.00 94.00 85 ALA A C 1
ATOM 680 O O . ALA A 1 85 ? 12.101 2.442 -17.322 1.00 94.00 85 ALA A O 1
ATOM 681 N N . ILE A 1 86 ? 12.043 4.044 -15.737 1.00 91.94 86 ILE A N 1
ATOM 682 C CA . ILE A 1 86 ? 11.213 4.993 -16.494 1.00 91.94 86 ILE A CA 1
ATOM 683 C C . ILE A 1 86 ? 11.956 5.466 -17.751 1.00 91.94 86 ILE A C 1
ATOM 685 O O . ILE A 1 86 ? 11.414 5.397 -18.851 1.00 91.94 86 ILE A O 1
ATOM 689 N N . SER A 1 87 ? 13.220 5.893 -17.630 1.00 92.88 87 SER A N 1
ATOM 690 C CA . SER A 1 87 ? 13.988 6.389 -18.786 1.00 92.88 87 SER A CA 1
ATOM 691 C C . SER A 1 87 ? 14.236 5.316 -19.852 1.00 92.88 87 SER A C 1
ATOM 693 O O . SER A 1 87 ? 14.358 5.629 -21.036 1.00 92.88 87 SER A O 1
ATOM 695 N N . GLN A 1 88 ? 14.247 4.045 -19.447 1.00 94.25 88 GLN A N 1
ATOM 696 C CA . GLN A 1 88 ? 14.348 2.882 -20.328 1.00 94.25 88 GLN A CA 1
ATOM 697 C C . GLN A 1 88 ? 12.996 2.375 -20.855 1.00 94.25 88 GLN A C 1
ATOM 699 O O . GLN A 1 88 ? 12.980 1.360 -21.552 1.00 94.25 88 GLN A O 1
ATOM 704 N N . ARG A 1 89 ? 11.877 3.051 -20.551 1.00 91.06 89 ARG A N 1
ATOM 705 C CA . ARG A 1 89 ? 10.513 2.624 -20.925 1.00 91.06 89 ARG A CA 1
ATOM 706 C C . ARG A 1 89 ? 10.177 1.210 -20.439 1.00 91.06 89 ARG A C 1
ATOM 708 O O . ARG A 1 89 ? 9.543 0.421 -21.134 1.00 91.06 89 ARG A O 1
ATOM 715 N N . LEU A 1 90 ? 10.693 0.838 -19.267 1.00 91.56 90 LEU A N 1
ATOM 716 C CA . LEU A 1 90 ? 10.297 -0.393 -18.581 1.00 91.56 90 LEU A CA 1
ATOM 717 C C . LEU A 1 90 ? 9.039 -0.149 -17.739 1.00 91.56 90 LEU A C 1
ATOM 719 O O . LEU A 1 90 ? 8.217 -1.048 -17.588 1.00 91.56 90 LEU A O 1
ATOM 723 N N . ILE A 1 91 ? 8.879 1.073 -17.233 1.00 90.31 91 ILE A N 1
ATOM 724 C CA . ILE A 1 91 ? 7.686 1.535 -16.530 1.00 90.31 91 ILE A CA 1
ATOM 725 C C . ILE A 1 91 ? 7.117 2.724 -17.317 1.00 90.31 91 ILE A C 1
ATOM 727 O O . ILE A 1 91 ? 7.857 3.694 -17.500 1.00 90.31 91 ILE A O 1
ATOM 731 N N . PRO A 1 92 ? 5.838 2.690 -17.737 1.00 88.50 92 PRO A N 1
ATOM 732 C CA . PRO A 1 92 ? 4.849 1.625 -17.512 1.00 88.50 92 PRO A CA 1
ATOM 733 C C . PRO A 1 92 ? 4.905 0.447 -18.504 1.00 88.50 92 PRO A C 1
ATOM 735 O O . PRO A 1 92 ? 4.334 -0.608 -18.243 1.00 88.50 92 PRO A O 1
ATOM 738 N N . GLU A 1 93 ? 5.591 0.579 -19.643 1.00 87.81 93 GLU A N 1
ATOM 739 C CA . GLU A 1 93 ? 5.310 -0.227 -20.844 1.00 87.81 93 GLU A CA 1
ATOM 740 C C . GLU A 1 93 ? 5.556 -1.735 -20.691 1.00 87.81 93 GLU A C 1
ATOM 742 O O . GLU A 1 93 ? 4.940 -2.533 -21.408 1.00 87.81 93 GLU A O 1
ATOM 747 N N . LYS A 1 94 ? 6.484 -2.144 -19.814 1.00 89.19 94 LYS A N 1
ATOM 748 C CA . LYS A 1 94 ? 6.714 -3.562 -19.500 1.00 89.19 94 LYS A CA 1
ATOM 749 C C . LYS A 1 94 ? 5.892 -4.013 -18.294 1.00 89.19 94 LYS A C 1
ATOM 751 O O . LYS A 1 94 ? 5.451 -5.160 -18.313 1.00 89.19 94 LYS A O 1
ATOM 756 N N . VAL A 1 95 ? 5.663 -3.139 -17.310 1.00 87.62 95 VAL A N 1
ATOM 757 C CA . VAL A 1 95 ? 4.851 -3.415 -16.108 1.00 87.62 95 VAL A CA 1
ATOM 758 C C . VAL A 1 95 ? 3.410 -3.776 -16.474 1.00 87.62 95 VAL A C 1
ATOM 760 O O . VAL A 1 95 ? 2.898 -4.787 -16.005 1.00 87.62 95 VAL A O 1
ATOM 763 N N . GLU A 1 96 ? 2.788 -3.041 -17.394 1.00 85.69 96 GLU A N 1
ATOM 764 C CA . GLU A 1 96 ? 1.407 -3.320 -17.827 1.00 85.69 96 GLU A CA 1
ATOM 765 C C . GLU A 1 96 ? 1.241 -4.666 -18.540 1.00 85.69 96 GLU A C 1
ATOM 767 O O . GLU A 1 96 ? 0.144 -5.207 -18.631 1.00 85.69 96 GLU A O 1
ATOM 772 N N . LYS A 1 97 ? 2.337 -5.214 -19.069 1.00 84.88 97 LYS A N 1
ATOM 773 C CA . LYS A 1 97 ? 2.344 -6.473 -19.822 1.00 84.88 97 LYS A CA 1
ATOM 774 C C . LYS A 1 97 ? 2.728 -7.669 -18.955 1.00 84.88 97 LYS A C 1
ATOM 776 O O . LYS A 1 97 ? 2.906 -8.765 -19.488 1.00 84.88 97 LYS A O 1
ATOM 781 N N . LEU A 1 98 ? 2.907 -7.476 -17.647 1.00 84.19 98 LEU A N 1
ATOM 782 C CA . LEU A 1 98 ? 3.200 -8.558 -16.712 1.00 84.19 98 LEU A CA 1
ATOM 783 C C . LEU A 1 98 ? 1.933 -9.392 -16.503 1.00 84.19 98 LEU A C 1
ATOM 785 O O . LEU A 1 98 ? 1.058 -9.035 -15.721 1.00 84.19 98 LEU A O 1
ATOM 789 N N . THR A 1 99 ? 1.841 -10.507 -17.222 1.00 78.25 99 THR A N 1
ATOM 790 C CA . THR A 1 99 ? 0.685 -11.420 -17.162 1.00 78.25 99 THR A CA 1
ATOM 791 C C . THR A 1 99 ? 1.007 -12.731 -16.450 1.00 78.25 99 THR A C 1
ATOM 793 O O . THR A 1 99 ? 0.102 -13.457 -16.054 1.00 78.25 99 THR A O 1
ATOM 796 N N . THR A 1 100 ? 2.293 -13.032 -16.248 1.00 81.12 100 THR A N 1
ATOM 797 C CA . THR A 1 100 ? 2.759 -14.270 -15.617 1.00 81.12 100 THR A CA 1
ATOM 798 C C . THR A 1 100 ? 3.803 -13.997 -14.536 1.00 81.12 100 THR A C 1
ATOM 800 O O . THR A 1 100 ? 4.521 -12.993 -14.576 1.00 81.12 100 THR A O 1
ATOM 803 N N . ALA A 1 101 ? 3.963 -14.936 -13.599 1.00 80.62 101 ALA A N 1
ATOM 804 C CA . ALA A 1 101 ? 5.046 -14.883 -12.614 1.00 80.62 101 ALA A CA 1
ATOM 805 C C . ALA A 1 101 ? 6.437 -14.855 -13.282 1.00 80.62 101 ALA A C 1
ATOM 807 O O . ALA A 1 101 ? 7.339 -14.163 -12.816 1.00 80.62 101 ALA A O 1
ATOM 808 N N . GLY A 1 102 ? 6.607 -15.557 -14.409 1.00 87.25 102 GLY A N 1
ATOM 809 C CA . GLY A 1 102 ? 7.853 -15.550 -15.178 1.00 87.25 102 GLY A CA 1
ATOM 810 C C . GLY A 1 102 ? 8.191 -14.172 -15.755 1.00 87.25 102 GLY A C 1
ATOM 811 O O . GLY A 1 102 ? 9.341 -13.739 -15.667 1.00 87.25 102 GLY A O 1
ATOM 812 N N . ASP A 1 103 ? 7.197 -13.457 -16.290 1.00 86.81 103 ASP A N 1
ATOM 813 C CA . ASP A 1 103 ? 7.368 -12.076 -16.756 1.00 86.81 103 ASP A CA 1
ATOM 814 C C . ASP A 1 103 ? 7.753 -11.138 -15.613 1.00 86.81 103 ASP A C 1
ATOM 816 O O . ASP A 1 103 ? 8.679 -10.334 -15.763 1.00 86.81 103 ASP A O 1
ATOM 820 N N . ALA A 1 104 ? 7.071 -11.261 -14.470 1.00 86.94 104 ALA A N 1
ATOM 821 C CA . ALA A 1 104 ? 7.358 -10.460 -13.286 1.00 86.94 104 ALA A CA 1
ATOM 822 C C . ALA A 1 104 ? 8.800 -10.686 -12.814 1.00 86.94 104 ALA A C 1
ATOM 824 O O . ALA A 1 104 ? 9.549 -9.727 -12.639 1.00 86.94 104 ALA A O 1
ATOM 825 N N . MET A 1 105 ? 9.243 -11.942 -12.720 1.00 89.69 105 MET A N 1
ATOM 826 C CA . MET A 1 105 ? 10.618 -12.271 -12.334 1.00 89.69 105 MET A CA 1
ATOM 827 C C . MET A 1 105 ? 11.655 -11.711 -13.314 1.00 89.69 105 MET A C 1
ATOM 829 O O . MET A 1 105 ? 12.652 -11.132 -12.885 1.00 89.69 105 MET A O 1
ATOM 833 N N . GLN A 1 106 ? 11.426 -11.814 -14.627 1.00 91.69 106 GLN A N 1
ATOM 834 C CA . GLN A 1 106 ? 12.331 -11.228 -15.625 1.00 91.69 106 GLN A CA 1
ATOM 835 C C . GLN A 1 106 ? 12.426 -9.704 -15.509 1.00 91.69 106 GLN A C 1
ATOM 837 O O . GLN A 1 106 ? 13.505 -9.135 -15.690 1.00 91.69 106 GLN A O 1
ATOM 842 N N . PHE A 1 107 ? 11.310 -9.038 -15.216 1.00 92.50 107 PHE A N 1
ATOM 843 C CA . PHE A 1 107 ? 11.294 -7.603 -14.968 1.00 92.50 107 PHE A CA 1
ATOM 844 C C . PHE A 1 107 ? 12.062 -7.249 -13.687 1.00 92.50 107 PHE A C 1
ATOM 846 O O . PHE A 1 107 ? 12.935 -6.381 -13.723 1.00 92.50 107 PHE A O 1
ATOM 853 N N . LEU A 1 108 ? 11.829 -7.970 -12.587 1.00 93.00 108 LEU A N 1
ATOM 854 C CA . LEU A 1 108 ? 12.503 -7.738 -11.306 1.00 93.00 108 LEU A CA 1
ATOM 855 C C . LEU A 1 108 ? 14.013 -8.008 -11.355 1.00 93.00 108 LEU A C 1
ATOM 857 O O . LEU A 1 108 ? 14.772 -7.331 -10.670 1.00 93.00 108 LEU A O 1
ATOM 861 N N . LEU A 1 109 ? 14.480 -8.923 -12.211 1.00 94.25 109 LEU A N 1
ATOM 862 C CA . LEU A 1 109 ? 15.916 -9.109 -12.464 1.00 94.25 109 LEU A CA 1
ATOM 863 C C . LEU A 1 109 ? 16.569 -7.890 -13.139 1.00 94.25 109 LEU A C 1
ATOM 865 O O . LEU A 1 109 ? 17.774 -7.689 -13.007 1.00 94.25 109 LEU A O 1
ATOM 869 N N . ARG A 1 110 ? 15.795 -7.074 -13.866 1.00 94.12 110 ARG A N 1
ATOM 870 C CA . ARG A 1 110 ? 16.272 -5.839 -14.518 1.00 94.12 110 ARG A CA 1
ATOM 871 C C . ARG A 1 110 ? 16.063 -4.594 -13.653 1.00 94.12 110 ARG A C 1
ATOM 873 O O . ARG A 1 110 ? 16.805 -3.618 -13.784 1.00 94.12 110 ARG A O 1
ATOM 880 N N . VAL A 1 111 ? 15.041 -4.614 -12.801 1.00 94.56 111 VAL A N 1
ATOM 881 C CA . VAL A 1 111 ? 14.612 -3.485 -11.965 1.00 94.56 111 VAL A CA 1
ATOM 882 C C . VAL A 1 111 ? 14.306 -3.978 -10.549 1.00 94.56 111 VAL A C 1
ATOM 884 O O . VAL A 1 111 ? 13.168 -3.939 -10.084 1.00 94.56 111 VAL A O 1
ATOM 887 N N . SER A 1 112 ? 15.326 -4.469 -9.846 1.00 94.69 112 SER A N 1
ATOM 888 C CA . SER A 1 112 ? 15.159 -5.022 -8.493 1.00 94.69 112 SER A CA 1
ATOM 889 C C . SER A 1 112 ? 14.690 -3.968 -7.485 1.00 94.69 112 SER A C 1
ATOM 891 O O . SER A 1 112 ? 13.979 -4.280 -6.529 1.00 94.69 112 SER A O 1
ATOM 893 N N . GLU A 1 113 ? 15.010 -2.700 -7.738 1.00 94.00 113 GLU A N 1
ATOM 894 C CA . GLU A 1 113 ? 14.563 -1.552 -6.953 1.00 94.00 113 GLU A CA 1
ATOM 895 C C . GLU A 1 113 ? 13.038 -1.380 -6.962 1.00 94.00 113 GLU A C 1
ATOM 897 O O . GLU A 1 113 ? 12.478 -0.865 -5.995 1.00 94.00 113 GLU A O 1
ATOM 902 N N . TYR A 1 114 ? 12.348 -1.851 -8.007 1.00 91.38 114 TYR A N 1
ATOM 903 C CA . TYR A 1 114 ? 10.887 -1.811 -8.062 1.00 91.38 114 TYR A CA 1
ATOM 904 C C . TYR A 1 114 ? 10.256 -2.738 -7.017 1.00 91.38 114 TYR A C 1
ATOM 906 O O . TYR A 1 114 ? 9.291 -2.353 -6.364 1.00 91.38 114 TYR A O 1
ATOM 914 N N . PHE A 1 115 ? 10.838 -3.918 -6.778 1.00 90.69 115 PHE A N 1
ATOM 915 C CA . PHE A 1 115 ? 10.362 -4.819 -5.724 1.00 90.69 115 PHE A CA 1
ATOM 916 C C . PHE A 1 115 ? 10.568 -4.228 -4.325 1.00 90.69 115 PHE A C 1
ATOM 918 O O . PHE A 1 115 ? 9.672 -4.288 -3.482 1.00 90.69 115 PHE A O 1
ATOM 925 N N . GLN A 1 116 ? 11.730 -3.613 -4.085 1.00 91.25 116 GLN A N 1
ATOM 926 C CA . GLN A 1 116 ? 12.010 -2.933 -2.815 1.00 91.25 116 GLN A CA 1
ATOM 927 C C . GLN A 1 116 ? 11.025 -1.785 -2.577 1.00 91.25 116 GLN A C 1
ATOM 929 O O . GLN A 1 116 ? 10.506 -1.622 -1.474 1.00 91.25 116 GLN A O 1
ATOM 934 N N . TRP A 1 117 ? 10.730 -1.022 -3.629 1.00 90.38 117 TRP A N 1
ATOM 935 C CA . TRP A 1 117 ? 9.754 0.055 -3.586 1.00 90.38 117 TRP A CA 1
ATOM 936 C C . TRP A 1 117 ? 8.333 -0.443 -3.293 1.00 90.38 117 TRP A C 1
ATOM 938 O O . TRP A 1 117 ? 7.691 0.090 -2.389 1.00 90.38 117 TRP A O 1
ATOM 948 N N . LEU A 1 118 ? 7.863 -1.481 -3.997 1.00 88.81 118 LEU A N 1
ATOM 949 C CA . LEU A 1 118 ? 6.554 -2.096 -3.747 1.00 88.81 118 LEU A CA 1
ATOM 950 C C . LEU A 1 118 ? 6.438 -2.604 -2.309 1.00 88.81 118 LEU A C 1
ATOM 952 O O . LEU A 1 118 ? 5.447 -2.332 -1.637 1.00 88.81 118 LEU A O 1
ATOM 956 N N . THR A 1 119 ? 7.479 -3.278 -1.817 1.00 89.69 119 THR A N 1
ATOM 957 C CA . THR A 1 119 ? 7.531 -3.785 -0.439 1.00 89.69 119 THR A CA 1
ATOM 958 C C . THR A 1 119 ? 7.413 -2.642 0.567 1.00 89.69 119 THR A C 1
ATOM 960 O O . THR A 1 119 ? 6.601 -2.699 1.488 1.00 89.69 119 THR A O 1
ATOM 963 N N . PHE A 1 120 ? 8.187 -1.570 0.377 1.00 90.00 120 PHE A N 1
ATOM 964 C CA . PHE A 1 120 ? 8.131 -0.396 1.244 1.00 90.00 120 PHE A CA 1
ATOM 965 C C . PHE A 1 120 ? 6.752 0.279 1.217 1.00 90.00 120 PHE A C 1
ATOM 967 O O . PHE A 1 120 ? 6.231 0.672 2.261 1.00 90.00 120 PHE A O 1
ATOM 974 N N . LYS A 1 121 ? 6.139 0.393 0.036 1.00 87.38 121 LYS A N 1
ATOM 975 C CA . LYS A 1 121 ? 4.796 0.956 -0.143 1.00 87.38 121 LYS A CA 1
ATOM 976 C C . LYS A 1 121 ? 3.721 0.138 0.569 1.00 87.38 121 LYS A C 1
ATOM 978 O O . LYS A 1 121 ? 2.949 0.734 1.320 1.00 87.38 121 LYS A O 1
ATOM 983 N N . ALA A 1 122 ? 3.726 -1.181 0.386 1.00 88.69 122 ALA A N 1
ATOM 984 C CA . ALA A 1 122 ? 2.808 -2.094 1.061 1.00 88.69 122 ALA A CA 1
ATOM 985 C C . ALA A 1 122 ? 2.942 -1.989 2.578 1.00 88.69 122 ALA A C 1
ATOM 987 O O . ALA A 1 122 ? 1.946 -1.802 3.267 1.00 88.69 122 ALA A O 1
ATOM 988 N N . GLN A 1 123 ? 4.173 -1.967 3.092 1.00 89.25 123 GLN A N 1
ATOM 989 C CA . GLN A 1 123 ? 4.420 -1.754 4.518 1.00 89.25 123 GLN A CA 1
ATOM 990 C C . GLN A 1 123 ? 3.873 -0.416 5.017 1.00 89.25 123 GLN A C 1
ATOM 992 O O . GLN A 1 123 ? 3.277 -0.375 6.081 1.00 89.25 123 GLN A O 1
ATOM 997 N N . CYS A 1 124 ? 4.037 0.679 4.268 1.00 87.44 124 CYS A N 1
ATOM 998 C CA . CYS A 1 124 ? 3.484 1.972 4.680 1.00 87.44 124 CYS A CA 1
ATOM 999 C C . CYS A 1 124 ? 1.950 1.951 4.764 1.00 87.44 124 CYS A C 1
ATOM 1001 O O . CYS A 1 124 ? 1.389 2.589 5.651 1.00 87.44 124 CYS A O 1
ATOM 1003 N N . CYS A 1 125 ? 1.279 1.258 3.837 1.00 87.12 125 CYS A N 1
ATOM 1004 C CA . CYS A 1 125 ? -0.174 1.085 3.864 1.00 87.12 125 CYS A CA 1
ATOM 1005 C C . CYS A 1 125 ? -0.597 0.256 5.088 1.00 87.12 125 CYS A C 1
ATOM 1007 O O . CYS A 1 125 ? -1.433 0.704 5.871 1.00 87.12 125 CYS A O 1
ATOM 1009 N N . SER A 1 126 ? 0.061 -0.886 5.305 1.00 90.06 126 SER A N 1
ATOM 1010 C CA . SER A 1 126 ? -0.189 -1.762 6.451 1.00 90.06 126 SER A CA 1
ATOM 1011 C C . SER A 1 126 ? 0.072 -1.079 7.792 1.00 90.06 126 SER A C 1
ATOM 1013 O O . SER A 1 126 ? -0.735 -1.228 8.700 1.00 90.06 126 SER A O 1
ATOM 1015 N N . ASP A 1 127 ? 1.148 -0.292 7.912 1.00 90.31 127 ASP A N 1
ATOM 1016 C CA . ASP A 1 127 ? 1.482 0.446 9.137 1.00 90.31 127 ASP A CA 1
ATOM 1017 C C . ASP A 1 127 ? 0.339 1.417 9.510 1.00 90.31 127 ASP A C 1
ATOM 1019 O O . ASP A 1 127 ? -0.093 1.454 10.659 1.00 90.31 127 ASP A O 1
ATOM 1023 N N . VAL A 1 128 ? -0.203 2.166 8.537 1.00 89.56 128 VAL A N 1
ATOM 1024 C CA . VAL A 1 128 ? -1.324 3.098 8.780 1.00 89.56 128 VAL A CA 1
ATOM 1025 C C . VAL A 1 128 ? -2.594 2.355 9.191 1.00 89.56 128 VAL A C 1
ATOM 1027 O O . VAL A 1 128 ? -3.283 2.785 10.115 1.00 89.56 128 VAL A O 1
ATOM 1030 N N . HIS A 1 129 ? -2.910 1.250 8.517 1.00 92.06 129 HIS A N 1
ATOM 1031 C CA . HIS A 1 129 ? -4.072 0.427 8.853 1.00 92.06 129 HIS A CA 1
ATOM 1032 C C . HIS A 1 129 ? -3.967 -0.161 10.261 1.00 92.06 129 HIS A C 1
ATOM 1034 O O . HIS A 1 129 ? -4.898 -0.042 11.057 1.00 92.06 129 HIS A O 1
ATOM 1040 N N . HIS A 1 130 ? -2.803 -0.725 10.594 1.00 94.12 130 HIS A N 1
ATOM 1041 C CA . HIS A 1 130 ? -2.525 -1.279 11.916 1.00 94.12 130 HIS A CA 1
ATOM 1042 C C . HIS A 1 130 ? -2.734 -0.228 13.008 1.00 94.12 130 HIS A C 1
ATOM 1044 O O . HIS A 1 130 ? -3.410 -0.481 13.998 1.00 94.12 130 HIS A O 1
ATOM 1050 N N . GLU A 1 131 ? -2.233 0.986 12.815 1.00 94.31 131 GLU A N 1
ATOM 1051 C CA . GLU A 1 131 ? -2.390 2.061 13.798 1.00 94.31 131 GLU A CA 1
ATOM 1052 C C . GLU A 1 131 ? -3.843 2.496 13.989 1.00 94.31 131 GLU A C 1
ATOM 1054 O O . GLU A 1 131 ? -4.241 2.808 15.111 1.00 94.31 131 GLU A O 1
ATOM 1059 N N . ILE A 1 132 ? -4.641 2.512 12.917 1.00 94.81 132 ILE A N 1
ATOM 1060 C CA . ILE A 1 132 ? -6.081 2.779 13.007 1.00 94.81 132 ILE A CA 1
ATOM 1061 C C . ILE A 1 132 ? -6.778 1.658 13.782 1.00 94.81 132 ILE A C 1
ATOM 1063 O O . ILE A 1 132 ? -7.599 1.944 14.655 1.00 94.81 132 ILE A O 1
ATOM 1067 N N . TYR A 1 133 ? -6.433 0.402 13.496 1.00 96.38 133 TYR A N 1
ATOM 1068 C CA . TYR A 1 133 ? -6.962 -0.758 14.205 1.00 96.38 133 TYR A CA 1
ATOM 1069 C C . TYR A 1 133 ? -6.644 -0.692 15.706 1.00 96.38 133 TYR A C 1
ATOM 1071 O O . TYR A 1 133 ? -7.556 -0.755 16.528 1.00 96.38 133 TYR A O 1
ATOM 1079 N N . GLU A 1 134 ? -5.378 -0.481 16.080 1.00 97.62 134 GLU A N 1
ATOM 1080 C CA . GLU A 1 134 ? -4.955 -0.360 17.485 1.00 97.62 134 GLU A CA 1
ATOM 1081 C C . GLU A 1 134 ? -5.644 0.811 18.187 1.00 97.62 134 GLU A C 1
ATOM 1083 O O . GLU A 1 134 ? -6.126 0.665 19.310 1.00 97.62 134 GLU A O 1
ATOM 1088 N N . LEU A 1 135 ? -5.747 1.967 17.521 1.00 97.62 135 LEU A N 1
ATOM 1089 C CA . LEU A 1 135 ? -6.472 3.116 18.057 1.00 97.62 135 LEU A CA 1
ATOM 1090 C C . LEU A 1 135 ? -7.933 2.753 18.341 1.00 97.62 135 LEU A C 1
ATOM 1092 O O . LEU A 1 135 ? -8.411 2.995 19.450 1.00 97.62 135 LEU A O 1
ATOM 1096 N N . ALA A 1 136 ? -8.624 2.135 17.383 1.00 97.44 136 ALA A N 1
ATOM 1097 C CA . ALA A 1 136 ? -10.019 1.744 17.538 1.00 9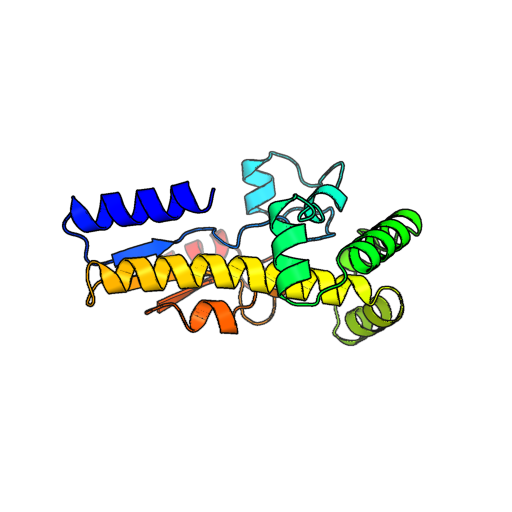7.44 136 ALA A CA 1
ATOM 1098 C C . ALA A 1 136 ? -10.210 0.767 18.708 1.00 97.44 136 ALA A C 1
ATOM 1100 O O . ALA A 1 136 ? -11.032 1.020 19.594 1.00 97.44 136 ALA A O 1
ATOM 1101 N N . LYS A 1 137 ? -9.386 -0.287 18.773 1.00 97.81 137 LYS A N 1
ATOM 1102 C CA . LYS A 1 137 ? -9.412 -1.276 19.862 1.00 97.81 137 LYS A CA 1
ATOM 1103 C C . LYS A 1 137 ? -9.044 -0.670 21.217 1.00 97.81 137 LYS A C 1
ATOM 1105 O O . LYS A 1 137 ? -9.582 -1.095 22.235 1.00 97.81 137 LYS A O 1
ATOM 1110 N N . SER A 1 138 ? -8.186 0.351 21.253 1.00 98.00 138 SER A N 1
ATOM 1111 C CA . SER A 1 138 ? -7.843 1.057 22.495 1.00 98.00 138 SER A CA 1
ATOM 1112 C C . SER A 1 138 ? -8.988 1.918 23.044 1.00 98.00 138 SER A C 1
ATOM 1114 O O . SER A 1 138 ? -9.081 2.109 24.256 1.00 98.00 138 SER A O 1
ATOM 1116 N N . ILE A 1 139 ? -9.863 2.435 22.172 1.00 97.69 139 ILE A N 1
ATOM 1117 C CA . ILE A 1 139 ? -11.003 3.282 22.553 1.00 97.69 139 ILE A CA 1
ATOM 1118 C C . ILE A 1 139 ? -12.212 2.423 22.933 1.00 97.69 139 ILE A C 1
ATOM 1120 O O . ILE A 1 139 ? -12.823 2.654 23.977 1.00 97.69 139 ILE A O 1
ATOM 1124 N N . LYS A 1 140 ? -12.561 1.442 22.094 1.00 97.38 140 LYS A N 1
ATOM 1125 C CA . LYS A 1 140 ? -13.701 0.536 22.288 1.00 97.38 140 LYS A CA 1
ATOM 1126 C C . LYS A 1 140 ? -13.261 -0.885 21.900 1.00 97.38 140 LYS A C 1
ATOM 1128 O O . LYS A 1 140 ? -13.341 -1.221 20.726 1.00 97.38 140 LYS A O 1
ATOM 1133 N N . PRO A 1 141 ? -12.798 -1.727 22.846 1.00 96.75 141 PRO A N 1
ATOM 1134 C CA . PRO A 1 141 ? -12.216 -3.043 22.541 1.00 96.75 141 PRO A CA 1
ATOM 1135 C C . PRO A 1 141 ? -13.095 -3.969 21.690 1.00 96.75 141 PRO A C 1
ATOM 1137 O O . PRO A 1 141 ? -12.578 -4.713 20.859 1.00 96.75 141 PRO A O 1
ATOM 1140 N N . ASP A 1 142 ? -14.416 -3.877 21.858 1.00 97.12 142 ASP A N 1
ATOM 1141 C CA . ASP A 1 142 ? -15.387 -4.719 21.152 1.00 97.12 142 ASP A CA 1
ATOM 1142 C C . ASP A 1 142 ? -15.805 -4.164 19.775 1.00 97.12 142 ASP A C 1
ATOM 1144 O O . ASP A 1 142 ? -16.546 -4.828 19.047 1.00 97.12 142 ASP A O 1
ATOM 1148 N N . ILE A 1 143 ? -15.345 -2.961 19.393 1.00 97.88 143 ILE A N 1
ATOM 1149 C CA . ILE A 1 143 ? -15.666 -2.366 18.087 1.00 97.88 143 ILE A CA 1
ATOM 1150 C C . ILE A 1 143 ? -15.159 -3.267 16.962 1.00 97.88 143 ILE A C 1
ATOM 1152 O O . ILE A 1 143 ? -14.022 -3.741 17.004 1.00 97.88 143 ILE A O 1
ATOM 1156 N N . GLN A 1 144 ? -15.976 -3.488 15.937 1.00 98.00 144 GLN A N 1
ATOM 1157 C CA . GLN A 1 144 ? -15.526 -4.178 14.733 1.00 98.00 144 GLN A CA 1
ATOM 1158 C C . GLN A 1 144 ? -14.725 -3.220 13.844 1.00 98.00 144 GLN A C 1
ATOM 1160 O O . GLN A 1 144 ? -15.131 -2.086 13.605 1.00 98.00 144 GLN A O 1
ATOM 1165 N N . VAL A 1 145 ? -13.596 -3.670 13.319 1.00 96.88 145 VAL A N 1
ATOM 1166 C CA . VAL A 1 145 ? -12.765 -2.938 12.364 1.00 96.88 145 VAL A CA 1
ATOM 1167 C C . VAL A 1 145 ? -12.670 -3.765 11.100 1.00 96.88 145 VAL A C 1
ATOM 1169 O O . VAL A 1 145 ? -12.182 -4.894 11.116 1.00 96.88 145 VAL A O 1
ATOM 1172 N N . ALA A 1 146 ? -13.128 -3.192 9.999 1.00 94.44 146 ALA A N 1
ATOM 1173 C CA . ALA A 1 146 ? -13.167 -3.863 8.717 1.00 94.44 146 ALA A CA 1
ATOM 1174 C C . ALA A 1 146 ? -12.567 -3.022 7.607 1.00 94.44 146 ALA A C 1
ATOM 1176 O O . ALA A 1 146 ? -12.494 -1.796 7.702 1.00 94.44 146 ALA A O 1
ATOM 1177 N N . LEU A 1 147 ? -12.139 -3.708 6.555 1.00 92.06 147 LEU A N 1
ATOM 1178 C CA . LEU A 1 147 ? -11.370 -3.115 5.475 1.00 92.06 147 LEU A CA 1
ATOM 1179 C C . LEU A 1 147 ? -11.833 -3.662 4.122 1.00 92.06 147 LEU A C 1
ATOM 1181 O O . LEU A 1 147 ? -12.028 -4.871 3.955 1.00 92.06 147 LEU A O 1
ATOM 1185 N N . ASP A 1 148 ? -11.992 -2.756 3.162 1.00 90.00 148 ASP A N 1
ATOM 1186 C CA . ASP A 1 148 ? -12.051 -3.094 1.742 1.00 90.00 148 ASP A CA 1
ATOM 1187 C C . ASP A 1 148 ? -10.628 -3.305 1.221 1.00 90.00 148 ASP A C 1
ATOM 1189 O O . ASP A 1 148 ? -9.795 -2.421 1.412 1.00 90.00 148 ASP A O 1
ATOM 1193 N N . ILE A 1 149 ? -10.340 -4.455 0.605 1.00 88.06 149 ILE A N 1
ATOM 1194 C CA . ILE A 1 149 ? -8.989 -4.774 0.111 1.00 88.06 149 ILE A CA 1
ATOM 1195 C C . ILE A 1 149 ? -9.014 -5.462 -1.242 1.00 88.06 149 ILE A C 1
ATOM 1197 O O . ILE A 1 149 ? -9.891 -6.279 -1.520 1.00 88.06 149 ILE A O 1
ATOM 1201 N N . HIS A 1 150 ? -8.008 -5.204 -2.072 1.00 85.69 150 HIS A N 1
ATOM 1202 C CA . HIS A 1 150 ? -7.763 -6.020 -3.265 1.00 85.69 150 HIS A CA 1
ATOM 1203 C C . HIS A 1 150 ? -7.470 -7.479 -2.903 1.00 85.69 150 HIS A C 1
ATOM 1205 O O . HIS A 1 150 ? -6.967 -7.762 -1.819 1.00 85.69 150 HIS A O 1
ATOM 1211 N N . GLY A 1 151 ? -7.798 -8.411 -3.799 1.00 85.56 151 GLY A N 1
ATOM 1212 C CA . GLY A 1 151 ? -7.634 -9.842 -3.562 1.00 85.56 151 GLY A CA 1
ATOM 1213 C C . GLY A 1 151 ? -6.175 -10.269 -3.330 1.00 85.56 151 GLY A C 1
ATOM 1214 O O . GLY A 1 151 ? -5.230 -9.560 -3.685 1.00 85.56 151 GLY A O 1
ATOM 1215 N N . PRO A 1 152 ? -5.952 -11.459 -2.746 1.00 85.06 152 PRO A N 1
ATOM 1216 C CA . PRO A 1 152 ? -4.605 -11.943 -2.433 1.00 85.06 152 PRO A CA 1
ATOM 1217 C C . PRO A 1 152 ? -3.706 -12.121 -3.669 1.00 85.06 152 PRO A C 1
ATOM 1219 O O . PRO A 1 152 ? -2.486 -12.026 -3.553 1.00 85.06 152 PRO A O 1
ATOM 1222 N N . ASP A 1 153 ? -4.286 -12.344 -4.852 1.00 80.88 153 ASP A N 1
ATOM 1223 C CA . ASP A 1 153 ? -3.533 -12.582 -6.091 1.00 80.88 153 ASP A CA 1
ATOM 1224 C C . ASP A 1 153 ? -3.072 -11.287 -6.788 1.00 80.88 153 ASP A C 1
ATOM 1226 O O . ASP A 1 153 ? -2.159 -11.301 -7.625 1.00 80.88 153 ASP A O 1
ATOM 1230 N N . ASP A 1 154 ? -3.699 -10.152 -6.475 1.00 78.62 154 ASP A N 1
ATOM 1231 C CA . ASP A 1 154 ? -3.521 -8.898 -7.203 1.00 78.62 154 ASP A CA 1
ATOM 1232 C C . ASP A 1 154 ? -3.257 -7.669 -6.322 1.00 78.62 154 ASP A C 1
ATOM 1234 O O . ASP A 1 154 ? -2.879 -6.634 -6.876 1.00 78.62 154 ASP A O 1
ATOM 1238 N N . SER A 1 155 ? -3.329 -7.780 -4.988 1.00 83.62 155 SER A N 1
ATOM 1239 C CA . SER A 1 155 ? -3.070 -6.671 -4.047 1.00 83.62 155 SER A CA 1
ATOM 1240 C C . SER A 1 155 ? -1.736 -5.958 -4.302 1.00 83.62 155 SER A C 1
ATOM 1242 O O . SER A 1 155 ? -1.635 -4.732 -4.235 1.00 83.62 155 SER A O 1
ATOM 1244 N N . TRP A 1 156 ? -0.705 -6.707 -4.703 1.00 81.31 156 TRP A N 1
ATOM 1245 C CA . TRP A 1 156 ? 0.626 -6.165 -4.985 1.00 81.31 156 TRP A CA 1
ATOM 1246 C C . TRP A 1 156 ? 0.630 -5.105 -6.099 1.00 81.31 156 TRP A C 1
ATOM 1248 O O . TRP A 1 156 ? 1.472 -4.205 -6.075 1.00 81.31 156 TRP A O 1
ATOM 1258 N N . LYS A 1 157 ? -0.312 -5.163 -7.053 1.00 80.88 157 LYS A N 1
ATOM 1259 C CA . LYS A 1 157 ? -0.442 -4.175 -8.145 1.00 80.88 157 LYS A CA 1
ATOM 1260 C C . LYS A 1 157 ? -0.840 -2.801 -7.613 1.00 80.88 157 LYS A C 1
ATOM 1262 O O . LYS A 1 157 ? -0.469 -1.779 -8.187 1.00 80.88 157 LYS A O 1
ATOM 1267 N N . PHE A 1 158 ? -1.552 -2.792 -6.494 1.00 81.81 158 PHE A N 1
ATOM 1268 C CA . PHE A 1 158 ? -2.042 -1.608 -5.796 1.00 81.81 158 PHE A CA 1
ATOM 1269 C C . PHE A 1 158 ? -1.110 -1.196 -4.653 1.00 81.81 158 PHE A C 1
ATOM 1271 O O . PHE A 1 158 ? -1.405 -0.278 -3.894 1.00 81.81 158 PHE A O 1
ATOM 1278 N N . GLY A 1 159 ? 0.056 -1.847 -4.543 1.00 82.56 159 GLY A N 1
ATOM 1279 C CA . GLY A 1 159 ? 1.033 -1.570 -3.498 1.00 82.56 159 GLY A CA 1
ATOM 1280 C C . GLY A 1 159 ? 0.490 -1.858 -2.104 1.00 82.56 159 GLY A C 1
ATOM 1281 O O . GLY A 1 159 ? 0.884 -1.163 -1.170 1.00 82.56 159 GLY A O 1
ATOM 1282 N N . SER A 1 160 ? -0.400 -2.846 -1.981 1.00 86.88 160 SER A N 1
ATOM 1283 C CA . SER A 1 160 ? -0.917 -3.375 -0.723 1.00 86.88 160 SER A CA 1
ATOM 1284 C C . SER A 1 160 ? -0.522 -4.843 -0.539 1.00 86.88 160 SER A C 1
ATOM 1286 O O . SER A 1 160 ? -0.235 -5.571 -1.495 1.00 86.88 160 SER A O 1
ATOM 1288 N N . ASP A 1 161 ? -0.479 -5.280 0.716 1.00 90.19 161 ASP A N 1
ATOM 1289 C CA . ASP A 1 161 ? -0.277 -6.679 1.080 1.00 90.19 161 ASP A CA 1
ATOM 1290 C C . ASP A 1 161 ? -1.530 -7.186 1.789 1.00 90.19 161 ASP A C 1
ATOM 1292 O O . ASP A 1 161 ? -1.784 -6.827 2.943 1.00 90.19 161 ASP A O 1
ATOM 1296 N N . PHE A 1 162 ? -2.300 -8.019 1.084 1.00 91.75 162 PHE A N 1
ATOM 1297 C CA . PHE A 1 162 ? -3.522 -8.629 1.599 1.00 91.75 162 PHE A CA 1
ATOM 1298 C C . PHE A 1 162 ? -3.298 -9.267 2.969 1.00 91.75 162 PHE A C 1
ATOM 1300 O O . PHE A 1 162 ? -4.101 -9.070 3.879 1.00 91.75 162 PHE A O 1
ATOM 1307 N N . HIS A 1 163 ? -2.200 -10.013 3.139 1.00 92.38 163 HIS A N 1
ATOM 1308 C CA . HIS A 1 163 ? -1.978 -10.755 4.372 1.00 92.38 163 HIS A CA 1
ATOM 1309 C C . HIS A 1 163 ? -1.750 -9.806 5.547 1.00 92.38 163 HIS A C 1
ATOM 1311 O O . HIS A 1 163 ? -2.480 -9.891 6.534 1.00 92.38 163 HIS A O 1
ATOM 1317 N N . SER A 1 164 ? -0.810 -8.865 5.417 1.00 92.62 164 SER A N 1
ATOM 1318 C CA . SER A 1 164 ? -0.544 -7.866 6.458 1.00 92.62 164 SER A CA 1
ATOM 1319 C C . SER A 1 164 ? -1.784 -7.049 6.823 1.00 92.62 164 SER A C 1
ATOM 1321 O O . SER A 1 164 ? -2.035 -6.822 8.002 1.00 92.62 164 SER A O 1
ATOM 1323 N N . LEU A 1 165 ? -2.581 -6.628 5.837 1.00 92.31 165 LEU A N 1
ATOM 1324 C CA . LEU A 1 165 ? -3.800 -5.859 6.096 1.00 92.31 165 LEU A CA 1
ATOM 1325 C C . LEU A 1 165 ? -4.870 -6.704 6.802 1.00 92.31 165 LEU A C 1
ATOM 1327 O O . LEU A 1 165 ? -5.463 -6.251 7.780 1.00 92.31 165 LEU A O 1
ATOM 1331 N N . SER A 1 166 ? -5.065 -7.950 6.360 1.00 93.25 166 SER A N 1
ATOM 1332 C CA . SER A 1 166 ? -6.067 -8.861 6.929 1.00 93.25 166 SER A CA 1
ATOM 1333 C C . SER A 1 166 ? -5.808 -9.229 8.392 1.00 93.25 166 SER A C 1
ATOM 1335 O O . SER A 1 166 ? -6.755 -9.512 9.118 1.00 93.25 166 SER A O 1
ATOM 1337 N N . GLN A 1 167 ? -4.549 -9.200 8.848 1.00 94.88 167 GLN A N 1
ATOM 1338 C CA . GLN A 1 167 ? -4.201 -9.479 10.246 1.00 94.88 167 GLN A CA 1
ATOM 1339 C C . GLN A 1 167 ? -4.751 -8.432 11.223 1.00 94.88 167 GLN A C 1
ATOM 1341 O O . GLN A 1 167 ? -4.985 -8.750 12.386 1.00 94.88 167 GLN A O 1
ATOM 1346 N N . PHE A 1 168 ? -4.968 -7.201 10.756 1.00 94.81 168 PHE A N 1
ATOM 1347 C CA . PHE A 1 168 ? -5.468 -6.087 11.561 1.00 94.81 168 PHE A CA 1
ATOM 1348 C C . PHE A 1 168 ? -6.899 -5.726 11.158 1.00 94.81 168 PHE A C 1
ATOM 1350 O O . PHE A 1 168 ? -7.249 -4.567 10.943 1.00 94.81 168 PHE A O 1
ATOM 1357 N N . SER A 1 169 ? -7.746 -6.734 10.976 1.00 94.81 169 SER A N 1
ATOM 1358 C CA . SER A 1 169 ? -9.165 -6.567 10.663 1.00 94.81 169 SER A CA 1
ATOM 1359 C C . SER A 1 169 ? -9.970 -7.705 11.272 1.00 94.81 169 SER A C 1
ATOM 1361 O O . SER A 1 169 ? -9.558 -8.859 11.207 1.00 94.81 169 SER A O 1
ATOM 1363 N N . ASP A 1 170 ? -11.129 -7.388 11.845 1.00 96.94 170 ASP A N 1
ATOM 1364 C CA . ASP A 1 170 ? -12.066 -8.399 12.348 1.00 96.94 170 ASP A CA 1
ATOM 1365 C C . ASP A 1 170 ? -12.777 -9.111 11.186 1.00 96.94 170 ASP A C 1
ATOM 1367 O O . ASP A 1 170 ? -13.083 -10.300 11.262 1.00 96.94 170 ASP A O 1
ATOM 1371 N N . TRP A 1 171 ? -12.998 -8.397 10.077 1.00 93.88 171 TRP A N 1
ATOM 1372 C CA . TRP A 1 171 ? -13.401 -8.976 8.800 1.00 93.88 171 TRP A CA 1
ATOM 1373 C C . TRP A 1 171 ? -12.904 -8.125 7.628 1.00 93.88 171 TRP A C 1
ATOM 1375 O O . TRP A 1 171 ? -12.638 -6.931 7.762 1.00 93.88 171 TRP A O 1
ATOM 1385 N N . VAL A 1 172 ? -12.774 -8.747 6.460 1.00 92.25 172 VAL A N 1
ATOM 1386 C CA . VAL A 1 172 ? -12.328 -8.086 5.228 1.00 92.25 172 VAL A CA 1
ATOM 1387 C C . VAL A 1 172 ? -13.369 -8.259 4.132 1.00 92.25 172 VAL A C 1
ATOM 1389 O O . VAL A 1 172 ? -14.059 -9.280 4.083 1.00 92.25 172 VAL A O 1
ATOM 1392 N N . LYS A 1 173 ? -13.459 -7.279 3.232 1.00 91.00 173 LYS A N 1
ATOM 1393 C CA . LYS A 1 173 ? -14.211 -7.374 1.976 1.00 91.00 173 LYS A CA 1
ATOM 1394 C C . LYS A 1 173 ? -13.217 -7.439 0.811 1.00 91.00 173 LYS A C 1
ATOM 1396 O O . LYS A 1 173 ? -12.763 -6.390 0.370 1.00 91.00 173 LYS A O 1
ATOM 1401 N N . PRO A 1 174 ? -12.850 -8.630 0.307 1.00 87.00 174 PRO A N 1
ATOM 1402 C CA . PRO A 1 174 ? -11.963 -8.720 -0.844 1.00 87.00 174 PRO A CA 1
ATOM 1403 C C . PRO A 1 174 ? -12.665 -8.262 -2.131 1.00 87.00 174 PRO A C 1
ATOM 1405 O O . PRO A 1 174 ? -13.790 -8.677 -2.423 1.00 87.00 174 PRO A O 1
ATOM 1408 N N . MET A 1 175 ? -11.987 -7.439 -2.924 1.00 79.81 175 MET A N 1
ATOM 1409 C CA . MET A 1 175 ? -12.442 -6.986 -4.234 1.00 79.81 175 MET A CA 1
ATOM 1410 C C . MET A 1 175 ? -11.953 -7.944 -5.319 1.00 79.81 175 MET A C 1
ATOM 1412 O O . MET A 1 175 ? -10.776 -7.954 -5.669 1.00 79.81 175 MET A O 1
ATOM 1416 N N . PHE A 1 176 ? -12.875 -8.717 -5.892 1.00 71.12 176 PHE A N 1
ATOM 1417 C CA . PHE A 1 176 ? -12.586 -9.651 -6.989 1.00 71.12 176 PHE A CA 1
ATOM 1418 C C . PHE A 1 176 ? -12.866 -9.067 -8.386 1.00 71.12 176 PHE A C 1
ATOM 1420 O O . PHE A 1 176 ? -12.837 -9.790 -9.377 1.00 71.12 176 PHE A O 1
ATOM 1427 N N . TYR A 1 177 ? -13.139 -7.760 -8.480 1.00 60.25 177 TYR A N 1
ATOM 1428 C CA . TYR A 1 177 ? -13.560 -7.098 -9.722 1.00 60.25 177 TYR A CA 1
ATOM 1429 C C . TYR A 1 177 ? -12.409 -6.492 -10.537 1.00 60.25 177 TYR A C 1
ATOM 1431 O O . TYR A 1 177 ? -12.659 -5.868 -11.566 1.00 60.25 177 TYR A O 1
ATOM 1439 N N . SER A 1 178 ? -11.148 -6.626 -10.104 1.00 52.09 178 SER A N 1
ATOM 1440 C CA . SER A 1 178 ? -10.043 -6.015 -10.843 1.00 52.09 178 SER A CA 1
ATOM 1441 C C . SER A 1 178 ? -9.871 -6.717 -12.197 1.00 52.09 178 SER A C 1
ATOM 1443 O O . SER A 1 178 ? -9.728 -7.939 -12.280 1.00 52.09 178 SER A O 1
ATOM 1445 N N . GLY A 1 179 ? -9.906 -5.936 -13.281 1.00 48.97 179 GLY A N 1
ATOM 1446 C CA . GLY A 1 179 ? -9.810 -6.373 -14.681 1.00 48.97 179 GLY A CA 1
ATOM 1447 C C . GLY A 1 179 ? -8.462 -6.980 -15.089 1.00 48.97 179 GLY A C 1
ATOM 1448 O O . GLY A 1 179 ? -7.959 -6.709 -16.174 1.00 48.97 179 GLY A O 1
ATOM 1449 N N . THR A 1 180 ? -7.842 -7.782 -14.222 1.00 43.34 180 THR A N 1
ATOM 1450 C CA . THR A 1 180 ? -6.652 -8.581 -14.537 1.00 43.34 180 THR A CA 1
ATOM 1451 C C . THR A 1 180 ? -6.954 -10.052 -14.817 1.00 43.34 180 THR A C 1
ATOM 1453 O O . THR A 1 180 ? -6.049 -10.789 -15.206 1.00 43.34 180 THR A O 1
ATOM 1456 N N . TYR A 1 181 ? -8.223 -10.450 -14.729 1.00 38.22 181 TYR A N 1
ATOM 1457 C CA . TYR A 1 181 ? -8.747 -11.641 -15.390 1.00 38.22 181 TYR A CA 1
ATOM 1458 C C . TYR A 1 181 ? -9.324 -11.253 -16.764 1.00 38.22 181 TYR A C 1
ATOM 1460 O O . TYR A 1 181 ? -9.830 -10.137 -16.908 1.00 38.22 181 TYR A O 1
ATOM 1468 N N . PRO A 1 182 ? -9.224 -12.114 -17.797 1.00 39.25 182 PRO A N 1
ATOM 1469 C CA . PRO A 1 182 ? -9.856 -11.875 -19.092 1.00 39.25 182 PRO A CA 1
ATOM 1470 C C . PRO A 1 182 ? -11.377 -11.805 -18.910 1.00 39.25 182 PRO A C 1
ATOM 1472 O O . PRO A 1 182 ? -12.035 -12.836 -18.937 1.00 39.25 182 PRO A O 1
ATOM 1475 N N . ALA A 1 183 ? -11.886 -10.585 -18.712 1.00 37.44 183 ALA A N 1
ATOM 1476 C CA . ALA A 1 183 ? -13.228 -10.270 -18.227 1.00 37.44 183 ALA A CA 1
ATOM 1477 C C . ALA A 1 183 ? -13.566 -10.926 -16.863 1.00 37.44 183 ALA A C 1
ATOM 1479 O O . ALA A 1 183 ? -13.157 -12.054 -16.578 1.00 37.44 183 ALA A O 1
ATOM 1480 N N . PRO A 1 184 ? -14.326 -10.260 -15.976 1.00 42.00 184 PRO A N 1
ATOM 1481 C CA . PRO A 1 184 ? -15.046 -11.010 -14.956 1.00 42.00 184 PRO A CA 1
ATOM 1482 C C . PRO A 1 184 ? -15.919 -12.059 -15.677 1.00 42.00 184 PRO A C 1
ATOM 1484 O O . PRO A 1 184 ? -16.453 -11.757 -16.746 1.00 42.00 184 PRO A O 1
ATOM 1487 N N . PRO A 1 185 ? -16.069 -13.287 -15.145 1.00 47.44 185 PRO A N 1
ATOM 1488 C CA . PRO A 1 185 ? -16.868 -14.343 -15.779 1.00 47.44 185 PRO A CA 1
ATOM 1489 C C . PRO A 1 185 ? -18.341 -13.958 -15.990 1.00 47.44 185 PRO A C 1
ATOM 1491 O O . PRO A 1 185 ? -19.057 -14.670 -16.687 1.00 47.44 185 PRO A O 1
ATOM 1494 N N . SER A 1 186 ? -18.767 -12.839 -15.408 1.00 48.97 186 SER A N 1
ATOM 1495 C CA . SER A 1 186 ? -20.056 -12.213 -15.641 1.00 48.97 186 SER A CA 1
ATOM 1496 C C . SER A 1 186 ? -19.951 -10.697 -15.439 1.00 48.97 186 SER A C 1
ATOM 1498 O O . SER A 1 186 ? -19.411 -10.256 -14.416 1.00 48.97 186 SER A O 1
ATOM 1500 N N . SER A 1 187 ? -20.470 -9.890 -16.367 1.00 52.22 187 SER A N 1
ATOM 1501 C CA . SER A 1 187 ? -20.640 -8.446 -16.142 1.00 52.22 187 SER A CA 1
ATOM 1502 C C . SER A 1 187 ? -21.662 -8.187 -15.018 1.00 52.22 187 SER A C 1
ATOM 1504 O O . SER A 1 187 ? -22.496 -9.053 -14.734 1.00 52.22 187 SER A O 1
ATOM 1506 N N . PRO A 1 188 ? -21.654 -7.009 -14.365 1.00 48.88 188 PRO A N 1
ATOM 1507 C CA . PRO A 1 188 ? -22.707 -6.640 -13.419 1.00 48.88 188 PRO A CA 1
ATOM 1508 C C . PRO A 1 188 ? -24.123 -6.769 -14.006 1.00 48.88 188 PRO A C 1
ATOM 1510 O O . PRO A 1 188 ? -25.042 -7.154 -13.284 1.00 48.88 188 PRO A O 1
ATOM 1513 N N . GLU A 1 189 ? -24.308 -6.513 -15.309 1.00 53.06 189 GLU A N 1
ATOM 1514 C CA . GLU A 1 189 ? -25.588 -6.759 -15.983 1.00 53.06 189 GLU A CA 1
ATOM 1515 C C . GLU A 1 189 ? -25.937 -8.250 -16.078 1.00 53.06 189 GLU A C 1
ATOM 1517 O O . GLU A 1 189 ? -27.097 -8.609 -15.887 1.00 53.06 189 GLU A O 1
ATOM 1522 N N . GLU A 1 190 ? -24.966 -9.128 -16.336 1.00 57.91 190 GLU A N 1
ATOM 1523 C CA . GLU A 1 190 ? -25.193 -10.579 -16.395 1.00 57.91 190 GLU A CA 1
ATOM 1524 C C . GLU A 1 190 ? -25.576 -11.144 -15.022 1.00 57.91 190 GLU A C 1
ATOM 1526 O O . GLU A 1 190 ? -26.559 -11.878 -14.918 1.00 57.91 190 GLU A O 1
ATOM 1531 N N . VAL A 1 191 ? -24.888 -10.721 -13.955 1.00 58.53 191 VAL A N 1
ATOM 1532 C CA . VAL A 1 191 ? -25.256 -11.075 -12.570 1.00 58.53 191 VAL A CA 1
ATOM 1533 C C . VAL A 1 191 ? -26.661 -10.564 -12.235 1.00 58.53 191 VAL A C 1
ATOM 1535 O O . VAL A 1 191 ? -27.477 -11.288 -11.663 1.00 58.53 191 VAL A O 1
ATOM 1538 N N . TYR A 1 192 ? -26.984 -9.327 -12.622 1.00 58.66 192 TYR A N 1
ATOM 1539 C CA . TYR A 1 192 ? -28.305 -8.744 -12.392 1.00 58.66 192 TYR A CA 1
ATOM 1540 C C . TYR A 1 192 ? -29.420 -9.513 -13.122 1.00 58.66 192 TYR A C 1
ATOM 1542 O O . TYR A 1 192 ? -30.454 -9.814 -12.525 1.00 58.66 192 TYR A O 1
ATOM 1550 N N . GLU A 1 193 ? -29.218 -9.899 -14.381 1.00 68.81 193 GLU A N 1
ATOM 1551 C CA . GLU A 1 193 ? -30.198 -10.684 -15.143 1.00 68.81 193 GLU A CA 1
ATOM 1552 C C . GLU A 1 193 ? -30.352 -12.127 -14.633 1.00 68.81 193 GLU A C 1
ATOM 1554 O O . GLU A 1 193 ? -31.443 -12.695 -14.726 1.00 68.81 193 GLU A O 1
ATOM 1559 N N . GLU A 1 194 ? -29.314 -12.731 -14.052 1.00 64.75 194 GLU A N 1
ATOM 1560 C CA . GLU A 1 194 ? -29.430 -14.035 -13.385 1.00 64.75 194 GLU A CA 1
ATOM 1561 C C . GLU A 1 194 ? -30.259 -13.962 -12.099 1.00 64.75 194 GLU A C 1
ATOM 1563 O O . GLU A 1 194 ? -31.107 -14.826 -11.876 1.00 64.75 194 GLU A O 1
ATOM 1568 N N . THR A 1 195 ? -30.116 -12.898 -11.302 1.00 57.91 195 THR A N 1
ATOM 1569 C CA . THR A 1 195 ? -30.924 -12.713 -10.077 1.00 57.91 195 THR A CA 1
ATOM 1570 C C . THR A 1 195 ? -32.409 -12.447 -10.341 1.00 57.91 195 THR A C 1
ATOM 1572 O O . THR A 1 195 ? -33.236 -12.655 -9.460 1.00 57.91 195 THR A O 1
ATOM 1575 N N . LYS A 1 196 ? -32.789 -12.036 -11.558 1.00 63.41 196 LYS A N 1
ATOM 1576 C CA . LYS A 1 196 ? -34.204 -11.933 -11.966 1.00 63.41 196 LYS A CA 1
ATOM 1577 C C . LYS A 1 196 ? -34.848 -13.280 -12.294 1.00 63.41 196 LYS A C 1
ATOM 1579 O O . LYS A 1 196 ? -36.068 -13.343 -12.443 1.00 63.41 196 LYS A O 1
ATOM 1584 N N . LYS A 1 197 ? -34.046 -14.330 -12.493 1.00 62.31 197 LYS A N 1
ATOM 1585 C CA . LYS A 1 197 ? -34.525 -15.677 -12.846 1.00 62.31 197 LYS A CA 1
ATOM 1586 C C . LYS A 1 197 ? -34.760 -16.571 -11.622 1.00 62.31 197 LYS A C 1
ATOM 1588 O O . LYS A 1 197 ? -35.301 -17.662 -11.796 1.00 62.31 197 LYS A O 1
ATOM 1593 N N . SER A 1 198 ? -34.357 -16.127 -10.431 1.00 45.94 198 SER A N 1
ATOM 1594 C CA . SER A 1 198 ? -34.629 -16.751 -9.125 1.00 45.94 198 SER A CA 1
ATOM 1595 C C . SER A 1 198 ? -35.832 -16.120 -8.439 1.00 45.94 198 SER A C 1
ATOM 1597 O O . SER A 1 198 ? -36.612 -16.877 -7.824 1.00 45.94 198 SER A O 1
#

Foldseek 3Di:
DLCVLLVVLLCCLVPHDAQADEAECLLVAALQLAQAGWPVVCVVVVDGGDPCSNVSLPLPPPVLVVVCVVVVHPVVVLVVLSVVCVVVVCGNNQVVVPLDPVSVVVSCVSRVSVVVSLQSLQVVSLVSLLVSLVSNCVSPVSRFYEYEAEDCVCRSSSSHHPVSNCVSGPYYDYDPCGPSPVHDPADPVRVVVVVVVD